Protein 4NMI (pdb70)

B-factor: mean 26.72, std 12.61, range [12.93, 168.54]

Radius of gyration: 18.23 Å; Cα contacts (8 Å, |Δi|>4): 601; chains: 1; bounding box: 47×44×47 Å

InterPro domains:
  IPR008775 Phytanoyl-CoA dioxygenase-like [PF05721] (43-260)
  IPR012774 Ectoine dioxygenase [TIGR02408] (18-295)

GO terms:
  GO:0005506 iron ion binding (F, IDA)
  GO:0042400 ectoine catabolic process (P, IDA)
  GO:0016706 2-oxoglutarate-dependent dioxygenase activity (F, IDA)

Sequence (280 aa):
EDLYPSRQNNQPKILKRKDPVIYTDRSKDNQAPITKEQLDSYEKNGFLQIKNFFSEDEVIDMQKAIFELQDSIKDVASDKVIREPESNDIRSIFHVHQDDNYFQDVANDKRILDIVRHLLGSDVYVHQSRINYKPGFKGKEFDWHSDFETWHVEDGMPRMRAISVSIALSDNYSFNGPLMLIPGSHNYFVSCVGLGVPDEESLRELTRIGGGISVPTGKAGSVTLFESNTMHGSTSNITPYPRNNLFMVYNSVKNRLVEPFSGGEKRPEYIAVREKQPVY

Solvent-accessible surface area: 13917 Å² total; per-residue (Å²): 179,46,35,0,48,9,42,121,83,99,129,53,128,42,32,158,29,120,14,73,18,20,44,24,92,74,96,88,29,128,116,17,72,17,71,119,118,48,0,48,42,1,66,155,33,0,22,12,45,27,117,145,23,18,57,151,89,49,18,94,66,5,55,118,17,2,95,108,23,45,84,89,15,116,137,52,107,40,147,31,11,75,57,17,130,134,54,89,79,10,48,5,0,13,5,2,23,77,67,37,128,76,3,74,99,12,3,82,27,144,94,1,20,39,9,0,94,18,1,3,30,20,90,18,22,20,0,16,0,70,0,17,3,36,61,17,133,80,16,181,99,109,78,52,44,12,17,0,2,32,13,0,5,50,0,0,0,35,108,0,39,0,0,0,0,17,0,15,8,13,56,32,74,83,104,1,3,10,49,40,0,1,16,14,2,0,53,61,0,13,12,6,64,55,1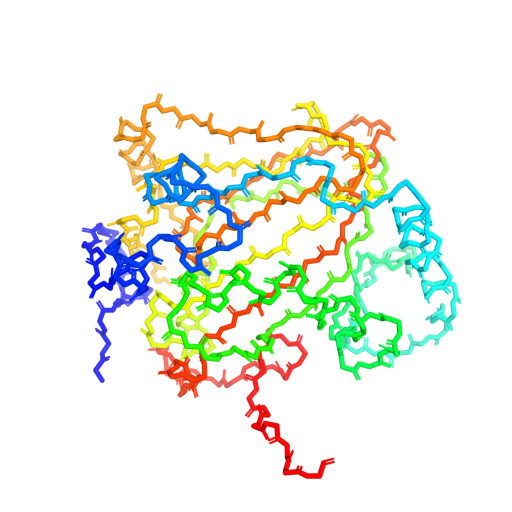58,4,65,9,45,135,136,6,24,181,81,4,41,206,84,26,70,26,74,27,58,15,48,16,155,20,4,8,0,12,2,4,2,1,2,0,5,13,2,14,74,48,4,142,22,86,104,51,28,17,28,0,30,2,0,1,0,0,48,151,6,65,15,77,112,5,47,70,73,37,167,113,74,88,63,69,37,0,8,47,65,108,122,56,168,224

Foldseek 3Di:
DAPFDALPAADKDKDFAPDAQFPADPVVQVQAPDHPVQVVQCRFFQKGKDPPLDPPVVLVVVLVVVVVVQVVCLPDDDPQFDADVPPRRTFKGKDCCPVPPVNVCVVPPP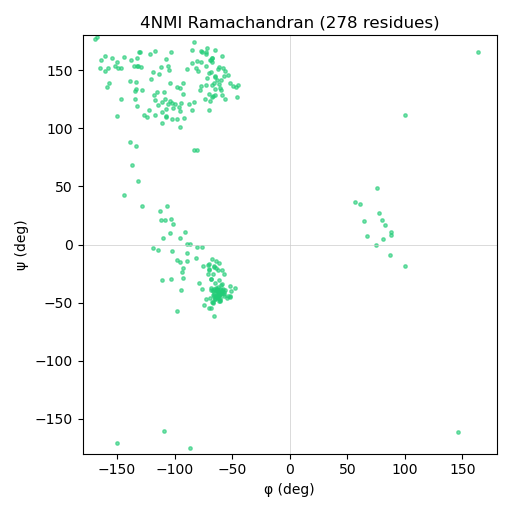SVQRHLCRRLVAHKDWFMKMWGWAFAQGDAWWAKAFQLLCCQQAWAFRHQRKKKKKFWSFFFDPAFWAKKWQTRQLRIRMHCHNPRHHDPVVVVVSNVVSVHMDGDGGGGGMMMMGTRGIIIIIHHGRGRGGTIIMMIMIGHPVGAGDARNNPDHHDDCSNTNNDDDDPD

Organism: Virgibacillus salexigens (NCBI:txid61016)

Structure (mmCIF, N/CA/C/O backbone):
data_4NMI
#
_entry.id   4NMI
#
_cell.length_a   102.897
_cell.length_b   102.897
_cell.length_c   159.660
_cell.angle_alpha   90.00
_cell.angle_beta   90.00
_cell.angle_gamma   120.00
#
_symmetry.space_group_name_H-M   'P 65 2 2'
#
loop_
_entity.id
_entity.type
_entity.pdbx_description
1 polymer EctD
2 water water
#
loop_
_atom_site.group_PDB
_atom_site.id
_atom_site.type_symbol
_atom_site.label_atom_id
_atom_site.label_alt_id
_atom_site.label_comp_id
_atom_site.label_asym_id
_atom_site.label_entity_id
_atom_site.label_seq_id
_atom_site.pdbx_PDB_ins_code
_atom_site.Cartn_x
_atom_site.Cartn_y
_atom_site.Cartn_z
_atom_site.occupancy
_atom_site.B_iso_or_equiv
_atom_site.auth_seq_id
_atom_site.auth_comp_id
_atom_site.auth_asym_id
_atom_site.auth_atom_id
_atom_site.pdbx_PDB_model_num
ATOM 1 N N . GLU A 1 2 ? -15.051 47.407 -10.940 1.00 43.59 2 GLU A N 1
ATOM 2 C CA . GLU A 1 2 ? -15.825 46.098 -10.867 1.00 48.98 2 GLU A CA 1
ATOM 3 C C . GLU A 1 2 ? -16.024 45.637 -9.402 1.00 41.36 2 GLU A C 1
ATOM 4 O O . GLU A 1 2 ? -15.057 45.228 -8.772 1.00 37.98 2 GLU A O 1
ATOM 10 N N . ASP A 1 3 ? -17.266 45.667 -8.918 1.00 34.24 3 ASP A N 1
ATOM 11 C CA . ASP A 1 3 ? -17.584 45.250 -7.519 1.00 29.56 3 ASP A CA 1
ATOM 12 C C . ASP A 1 3 ? -18.018 43.804 -7.506 1.00 29.05 3 ASP A C 1
ATOM 13 O O . ASP A 1 3 ? -19.177 43.498 -7.754 1.00 27.43 3 ASP A O 1
ATOM 18 N N . LEU A 1 4 ? -17.104 42.923 -7.119 1.00 24.80 4 LEU A N 1
ATOM 19 C CA . LEU A 1 4 ? -17.377 41.499 -7.036 1.00 28.63 4 LEU A CA 1
ATOM 20 C C . LEU A 1 4 ? -18.223 41.085 -5.810 1.00 26.01 4 LEU A C 1
ATOM 21 O O . LEU A 1 4 ? -18.750 39.971 -5.776 1.00 24.80 4 LEU A O 1
ATOM 26 N N . TYR A 1 5 ? -18.288 41.951 -4.811 1.00 23.23 5 TYR A N 1
ATOM 27 C CA . TYR A 1 5 ? -18.915 41.647 -3.520 1.00 23.17 5 TYR A CA 1
ATOM 28 C C . TYR A 1 5 ? -19.758 42.817 -3.041 1.00 23.94 5 TYR A C 1
ATOM 29 O O . TYR A 1 5 ? -19.473 43.498 -2.058 1.00 22.54 5 TYR A O 1
ATOM 38 N N . PRO A 1 6 ? -20.859 43.083 -3.739 1.00 25.04 6 PRO A N 1
ATOM 39 C CA . PRO A 1 6 ? -21.693 44.180 -3.377 1.00 25.96 6 PRO A CA 1
ATOM 40 C C . PRO A 1 6 ? -22.397 43.999 -2.041 1.00 23.89 6 PRO A C 1
ATOM 41 O O . PRO A 1 6 ? -22.911 42.912 -1.761 1.00 23.83 6 PRO A O 1
ATOM 45 N N . SER A 1 7 ? -22.438 45.049 -1.241 1.00 22.57 7 SER A N 1
ATOM 46 C CA . SER A 1 7 ? -23.058 45.012 0.070 1.00 25.53 7 SER A CA 1
ATOM 47 C C . SER A 1 7 ? -23.571 46.367 0.461 1.00 25.96 7 SER A C 1
ATOM 48 O O . SER A 1 7 ? -23.068 47.421 0.004 1.00 28.84 7 SER A O 1
ATOM 51 N N . ARG A 1 8 ? -24.585 46.358 1.319 1.00 23.05 8 ARG A N 1
ATOM 52 C CA . ARG A 1 8 ? -25.225 47.586 1.863 1.00 26.01 8 ARG A CA 1
ATOM 53 C C . ARG A 1 8 ? -25.938 48.427 0.744 1.00 30.11 8 ARG A C 1
ATOM 54 O O . ARG A 1 8 ? -26.140 49.626 0.918 1.00 31.49 8 ARG A O 1
ATOM 62 N N . GLN A 1 9 ? -26.242 47.793 -0.374 1.00 33.44 9 GLN A N 1
ATOM 63 C CA . GLN A 1 9 ? -26.881 48.494 -1.526 1.00 37.56 9 GLN A CA 1
ATOM 64 C C . GLN A 1 9 ? -28.375 48.286 -1.523 1.00 39.55 9 GLN A C 1
ATOM 65 O O . GLN A 1 9 ? -29.061 49.006 -2.222 1.00 38.77 9 GLN A O 1
ATOM 71 N N . ASN A 1 10 ? -28.893 47.348 -0.724 1.00 37.59 10 ASN A N 1
ATOM 72 C CA . ASN A 1 10 ? -30.330 47.160 -0.574 1.00 38.57 10 ASN A CA 1
ATOM 73 C C . ASN A 1 10 ? -30.638 46.638 0.795 1.00 42.06 10 ASN A C 1
ATOM 74 O O . ASN A 1 10 ? -29.757 46.607 1.659 1.00 39.93 10 ASN A O 1
ATOM 79 N N . ASN A 1 11 ? -31.897 46.246 1.009 1.00 42.80 11 ASN A N 1
ATOM 80 C CA . ASN A 1 11 ? -32.334 45.693 2.298 1.00 44.84 11 ASN A CA 1
ATOM 81 C C . ASN A 1 11 ? -32.725 44.219 2.234 1.00 39.87 11 ASN A C 1
ATOM 82 O O . ASN A 1 11 ? -33.507 43.730 3.013 1.00 43.29 11 ASN A O 1
ATOM 87 N N . GLN A 1 12 ? -32.108 43.489 1.319 1.00 37.92 12 GLN A N 1
ATOM 88 C CA . GLN A 1 12 ? -32.341 42.092 1.190 1.00 39.86 12 GLN A CA 1
ATOM 89 C C . GLN A 1 12 ? -30.976 41.427 1.318 1.00 34.86 12 GLN A C 1
ATOM 90 O O . GLN A 1 12 ? -30.171 41.563 0.449 1.00 39.26 12 GLN A O 1
ATOM 96 N N . PRO A 1 13 ? -30.716 40.725 2.409 1.00 32.66 13 PRO A N 1
ATOM 97 C CA . PRO A 1 13 ? -29.435 39.970 2.460 1.00 33.19 13 PRO A CA 1
ATOM 98 C C . PRO A 1 13 ? -29.331 38.827 1.525 1.00 33.53 13 PRO A C 1
ATOM 99 O O . PRO A 1 13 ? -30.321 38.168 1.204 1.00 35.59 13 PRO A O 1
ATOM 103 N N . LYS A 1 14 ? -28.131 38.539 1.062 1.00 30.25 14 LYS A N 1
ATOM 104 C CA . LYS A 1 14 ? -27.910 37.404 0.236 1.00 28.14 14 LYS A CA 1
ATOM 105 C C . LYS A 1 14 ? -26.530 36.843 0.521 1.00 28.13 14 LYS A C 1
ATOM 106 O O . LYS A 1 14 ? -25.635 37.595 0.846 1.00 28.65 14 LYS A O 1
ATOM 112 N N . ILE A 1 15 ? -26.373 35.559 0.310 1.00 24.45 15 ILE A N 1
ATOM 113 C CA . ILE A 1 15 ? -25.074 34.874 0.410 1.00 26.36 15 ILE A CA 1
ATOM 114 C C . ILE A 1 15 ? -24.530 34.662 -0.977 1.00 31.32 15 ILE A C 1
ATOM 115 O O . ILE A 1 15 ? -25.190 34.001 -1.824 1.00 28.14 15 ILE A O 1
ATOM 120 N N . LEU A 1 16 ? -23.373 35.277 -1.258 1.00 28.13 16 LEU A N 1
ATOM 121 C CA . LEU A 1 16 ? -22.623 35.108 -2.529 1.00 27.92 16 LEU A CA 1
ATOM 122 C C . LEU A 1 16 ? -21.402 34.221 -2.348 1.00 32.20 16 LEU A C 1
ATOM 123 O O . LEU A 1 16 ? -20.768 34.150 -1.269 1.00 27.76 16 LEU A O 1
ATOM 128 N N . LYS A 1 17 ? -21.024 33.522 -3.388 1.00 30.85 17 LYS A N 1
ATOM 129 C CA . LYS A 1 17 ? -19.918 32.617 -3.255 1.00 35.12 17 LYS A CA 1
ATOM 130 C C . LYS A 1 17 ? -18.598 33.394 -3.335 1.00 27.06 17 LYS A C 1
ATOM 131 O O . LYS A 1 17 ? -18.550 34.479 -3.887 1.00 26.64 17 LYS A O 1
ATOM 137 N N . ARG A 1 18 ? -17.615 32.853 -2.632 1.00 27.16 18 ARG A N 1
ATOM 138 C CA . ARG A 1 18 ? -16.276 33.410 -2.647 1.00 22.81 18 ARG A CA 1
ATOM 139 C C . ARG A 1 18 ? -15.736 33.247 -4.052 1.00 23.80 18 ARG A C 1
ATOM 140 O O . ARG A 1 18 ? -15.844 32.200 -4.656 1.00 24.55 18 ARG A O 1
ATOM 148 N N . LYS A 1 19 ? -15.147 34.299 -4.592 1.00 24.24 19 LYS A N 1
ATOM 149 C CA . LYS A 1 19 ? -14.577 34.256 -5.947 1.00 25.31 19 LYS A CA 1
ATOM 150 C C . LYS A 1 19 ? -13.060 34.349 -5.984 1.00 32.04 19 LYS A C 1
ATOM 151 O O . LYS A 1 19 ? -12.488 34.680 -7.031 1.00 33.48 19 LYS A O 1
ATOM 157 N N . ASP A 1 20 ? -12.405 34.020 -4.868 1.00 24.28 20 ASP A N 1
ATOM 158 C CA . ASP A 1 20 ? -10.954 34.163 -4.705 1.00 22.28 20 ASP A CA 1
ATOM 159 C C . ASP A 1 20 ? -10.420 32.883 -4.129 1.00 20.64 20 ASP A C 1
ATOM 160 O O . ASP A 1 20 ? -11.124 32.220 -3.321 1.00 20.61 20 ASP A O 1
ATOM 165 N N . PRO A 1 21 ? -9.144 32.559 -4.384 1.00 19.70 21 PRO A N 1
ATOM 166 C CA . PRO A 1 21 ? -8.534 31.524 -3.685 1.00 20.13 21 PRO A CA 1
ATOM 167 C C . PRO A 1 21 ? -8.530 31.787 -2.166 1.00 17.23 21 PRO A C 1
ATOM 168 O O . PRO A 1 21 ? -8.733 32.961 -1.722 1.00 17.63 21 PRO A O 1
ATOM 172 N N . VAL A 1 22 ? -8.316 30.712 -1.438 1.00 20.27 22 VAL A N 1
ATOM 173 C CA . VAL A 1 22 ? -8.081 30.740 0.015 1.00 21.34 22 VAL A CA 1
ATOM 174 C C . VAL A 1 22 ? -6.597 30.681 0.300 1.00 20.14 22 VAL A C 1
ATOM 175 O O . VAL A 1 22 ? -6.035 31.555 1.009 1.00 21.39 22 VAL A O 1
ATOM 179 N N . ILE A 1 23 ? -5.929 29.645 -0.195 1.00 21.07 23 ILE A N 1
ATOM 180 C CA . ILE A 1 23 ? -4.500 29.549 -0.138 1.00 20.42 23 ILE A CA 1
ATOM 181 C C . ILE A 1 23 ? -4.018 29.833 -1.565 1.00 25.25 23 ILE A C 1
ATOM 182 O O . ILE A 1 23 ? -4.375 29.104 -2.525 1.00 22.73 23 ILE A O 1
ATOM 187 N N . TYR A 1 24 ? -3.210 30.860 -1.707 1.00 20.94 24 TYR A N 1
ATOM 188 C CA . TYR A 1 24 ? -2.902 31.372 -3.060 1.00 22.96 24 TYR A CA 1
ATOM 189 C C . TYR A 1 24 ? -1.652 30.727 -3.605 1.00 26.17 24 TYR A C 1
ATOM 190 O O . TYR A 1 24 ? -1.442 30.739 -4.830 1.00 29.95 24 TYR A O 1
ATOM 199 N N . THR A 1 25 ? -0.813 30.182 -2.753 1.00 25.38 25 THR A N 1
ATOM 200 C CA . THR A 1 25 ? 0.308 29.332 -3.229 1.00 25.48 25 THR A CA 1
ATOM 201 C C . THR A 1 25 ? -0.196 27.941 -3.589 1.00 29.94 25 THR A C 1
ATOM 202 O O . THR A 1 25 ? -0.942 27.275 -2.830 1.00 26.89 25 THR A O 1
ATOM 206 N N . ASP A 1 26 ? 0.217 27.443 -4.760 1.00 30.99 26 ASP A N 1
ATOM 207 C CA . ASP A 1 26 ? -0.126 26.084 -5.110 1.00 31.05 26 ASP A CA 1
ATOM 208 C C . ASP A 1 26 ? 0.150 25.015 -4.032 1.00 26.93 26 ASP A C 1
ATOM 209 O O . ASP A 1 26 ? 1.208 25.022 -3.370 1.00 27.94 26 ASP A O 1
ATOM 214 N N . ARG A 1 27 ? -0.807 24.104 -3.834 1.00 32.13 27 ARG A N 1
ATOM 215 C CA . ARG A 1 27 ? -0.638 23.050 -2.846 1.00 31.82 27 ARG A CA 1
ATOM 216 C C . ARG A 1 27 ? 0.522 22.092 -3.198 1.00 34.36 27 ARG A C 1
ATOM 217 O O . ARG A 1 27 ? 1.131 21.407 -2.307 1.00 32.80 27 ARG A O 1
ATOM 225 N N . SER A 1 28 ? 0.906 22.091 -4.467 1.00 34.15 28 SER A N 1
ATOM 226 C CA . SER A 1 28 ? 2.110 21.330 -4.862 1.00 37.55 28 SER A CA 1
ATOM 227 C C . SER A 1 28 ? 3.350 21.891 -4.209 1.00 38.48 28 SER A C 1
ATOM 228 O O . SER A 1 28 ? 4.395 21.256 -4.170 1.00 35.29 28 SER A O 1
ATOM 231 N N . LYS A 1 29 ? 3.243 23.100 -3.650 1.00 34.34 29 LYS A N 1
ATOM 232 C CA . LYS A 1 29 ? 4.386 23.773 -3.018 1.00 36.15 29 LYS A CA 1
ATOM 233 C C . LYS A 1 29 ? 4.298 23.830 -1.509 1.00 34.35 29 LYS A C 1
ATOM 234 O O . LYS A 1 29 ? 5.012 24.604 -0.904 1.00 31.69 29 LYS A O 1
ATOM 240 N N . ASP A 1 30 ? 3.504 22.947 -0.906 1.00 34.62 30 ASP A N 1
ATOM 241 C CA . ASP A 1 30 ? 3.420 22.839 0.550 1.00 31.71 30 ASP A CA 1
ATOM 242 C C . ASP A 1 30 ? 4.767 22.702 1.211 1.00 36.50 30 ASP A C 1
ATOM 243 O O . ASP A 1 30 ? 4.983 23.243 2.294 1.00 34.89 30 ASP A O 1
ATOM 248 N N . ASN A 1 31 ? 5.709 21.988 0.567 1.00 36.04 31 ASN A N 1
ATOM 249 C CA . ASN A 1 31 ? 7.075 21.868 1.101 1.00 37.10 31 ASN A CA 1
ATOM 250 C C . ASN A 1 31 ? 7.817 23.204 1.342 1.00 33.46 31 ASN A C 1
ATOM 251 O O . ASN A 1 31 ? 8.763 23.242 2.103 1.00 41.20 31 ASN A O 1
ATOM 256 N N . GLN A 1 32 ? 7.465 24.261 0.636 1.00 33.57 32 GLN A N 1
ATOM 257 C CA . GLN A 1 32 ? 8.076 25.574 0.847 1.00 34.88 32 GLN A CA 1
ATOM 258 C C . GLN A 1 32 ? 7.472 26.357 2.021 1.00 33.69 32 GLN A C 1
ATOM 259 O O . GLN A 1 32 ? 8.022 27.387 2.403 1.00 30.88 32 GLN A O 1
ATOM 265 N N . ALA A 1 33 ? 6.339 25.909 2.562 1.00 31.83 33 ALA A N 1
ATOM 266 C CA . ALA A 1 33 ? 5.647 26.652 3.650 1.00 28.45 33 ALA A CA 1
ATOM 267 C C . ALA A 1 33 ? 6.357 26.443 4.972 1.00 28.13 33 ALA A C 1
ATOM 268 O O . ALA A 1 33 ? 6.974 25.427 5.164 1.00 26.75 33 ALA A O 1
ATOM 270 N N . PRO A 1 34 ? 6.184 27.356 5.947 1.00 26.31 34 PRO A N 1
ATOM 271 C CA . PRO A 1 34 ? 6.775 27.160 7.258 1.00 25.35 34 PRO A CA 1
ATOM 272 C C . PRO A 1 34 ? 5.863 26.392 8.211 1.00 26.32 34 PRO A C 1
ATOM 273 O O . PRO A 1 34 ? 6.229 26.195 9.356 1.00 26.69 34 PRO A O 1
ATOM 277 N N . ILE A 1 35 ? 4.690 25.995 7.740 1.00 26.20 35 ILE A N 1
ATOM 278 C CA . ILE A 1 35 ? 3.735 25.242 8.499 1.00 25.08 35 ILE A CA 1
ATOM 279 C C . ILE A 1 35 ? 3.480 23.945 7.741 1.00 26.27 35 ILE A C 1
ATOM 280 O O . ILE A 1 35 ? 3.764 23.853 6.529 1.00 24.62 35 ILE A O 1
ATOM 285 N N . THR A 1 36 ? 2.885 22.982 8.438 1.00 25.20 36 THR A N 1
ATOM 286 C CA . THR A 1 36 ? 2.631 21.648 7.889 1.00 26.03 36 THR A CA 1
ATOM 287 C C . THR A 1 36 ? 1.483 21.555 6.947 1.00 28.36 36 THR A C 1
ATOM 288 O O . THR A 1 36 ? 0.635 22.441 6.855 1.00 24.33 36 THR A O 1
ATOM 292 N N . LYS A 1 37 ? 1.416 20.432 6.224 1.00 27.81 37 LYS A N 1
ATOM 293 C CA . LYS A 1 37 ? 0.308 20.172 5.343 1.00 27.60 37 LYS A CA 1
ATOM 294 C C . LYS A 1 37 ? -1.023 20.185 6.112 1.00 23.39 37 LYS A C 1
ATOM 295 O O . LYS A 1 37 ? -2.029 20.681 5.604 1.00 25.43 37 LYS A O 1
ATOM 301 N N . GLU A 1 38 ? -0.978 19.657 7.319 1.00 26.13 38 GLU A N 1
ATOM 302 C CA . GLU A 1 38 ? -2.135 19.555 8.226 1.00 27.72 38 GLU A CA 1
ATOM 303 C C . GLU A 1 38 ? -2.598 20.949 8.681 1.00 23.47 38 GLU A C 1
ATOM 304 O O . GLU A 1 38 ? -3.770 21.222 8.677 1.00 24.35 38 GLU A O 1
ATOM 310 N N . GLN A 1 39 ? -1.638 21.791 9.023 1.00 21.46 39 GLN A N 1
ATOM 311 C CA . GLN A 1 39 ? -1.950 23.203 9.365 1.00 23.52 39 GLN A CA 1
ATOM 312 C C . GLN A 1 39 ? -2.516 23.923 8.160 1.00 22.56 39 GLN A C 1
ATOM 313 O O . GLN A 1 39 ? -3.526 24.665 8.268 1.00 19.08 39 GLN A O 1
ATOM 319 N N . LEU A 1 40 ? -1.909 23.731 6.985 1.00 21.75 40 LEU A N 1
ATOM 320 C CA . LEU A 1 40 ? -2.423 24.355 5.750 1.00 20.78 40 LEU A CA 1
ATOM 321 C C . LEU A 1 40 ? -3.837 23.904 5.443 1.00 22.10 40 LEU A C 1
ATOM 322 O O . LEU A 1 40 ? -4.762 24.688 5.106 1.00 19.66 40 LEU A O 1
ATOM 327 N N . ASP A 1 41 ? -4.050 22.603 5.508 1.00 23.77 41 ASP A N 1
ATOM 328 C CA . ASP A 1 41 ? -5.405 22.067 5.291 1.00 22.38 41 ASP A CA 1
ATOM 329 C C . ASP A 1 41 ? -6.451 22.611 6.270 1.00 19.64 41 ASP A C 1
ATOM 330 O O . ASP A 1 41 ? -7.596 22.870 5.857 1.00 21.86 41 ASP A O 1
ATOM 335 N N . SER A 1 42 ? -6.059 22.744 7.525 1.00 21.85 42 SER A N 1
ATOM 336 C CA . SER A 1 42 ? -6.979 23.217 8.622 1.00 20.79 42 SER A CA 1
ATOM 337 C C . SER A 1 42 ? -7.337 24.688 8.304 1.00 18.73 42 SER A C 1
ATOM 338 O O . SER A 1 42 ? -8.507 25.099 8.390 1.00 19.53 42 SER A O 1
ATOM 341 N N . TYR A 1 43 ? -6.365 25.489 7.885 1.00 21.44 43 TYR A N 1
ATOM 342 C CA . TYR A 1 43 ? -6.646 26.931 7.495 1.00 19.37 43 TYR A CA 1
ATOM 343 C C . TYR A 1 43 ? -7.573 26.988 6.327 1.00 19.83 43 TYR A C 1
ATOM 344 O O . TYR A 1 43 ? -8.524 27.726 6.268 1.00 18.59 43 TYR A O 1
ATOM 353 N N . GLU A 1 44 ? -7.279 26.153 5.305 1.00 19.56 44 GLU A N 1
ATOM 354 C CA . GLU A 1 44 ? -8.090 26.167 4.101 1.00 21.82 44 GLU A CA 1
ATOM 355 C C . GLU A 1 44 ? -9.525 25.802 4.393 1.00 20.47 44 GLU A C 1
ATOM 356 O O . GLU A 1 44 ? -10.488 26.432 3.884 1.00 20.84 44 GLU A O 1
ATOM 362 N N . LYS A 1 45 ? -9.678 24.808 5.220 1.00 20.82 45 LYS A N 1
ATOM 363 C CA . LYS A 1 45 ? -11.028 24.340 5.561 1.00 22.92 45 LYS A CA 1
ATOM 364 C C . LYS A 1 45 ? -11.834 25.274 6.486 1.00 21.25 45 LYS A C 1
ATOM 365 O O . LYS A 1 45 ? -12.965 25.585 6.218 1.00 20.87 45 LYS A O 1
ATOM 371 N N . ASN A 1 46 ? -11.189 25.723 7.556 1.00 21.22 46 ASN A N 1
ATOM 372 C CA . ASN A 1 46 ? -11.858 26.458 8.650 1.00 19.15 46 ASN A CA 1
ATOM 373 C C . ASN A 1 46 ? -11.809 27.964 8.500 1.00 15.93 46 ASN A C 1
ATOM 374 O O . ASN A 1 46 ? -12.711 28.619 9.021 1.00 17.19 46 ASN A O 1
ATOM 379 N N . GLY A 1 47 ? -10.819 28.493 7.745 1.00 16.13 47 GLY A N 1
ATOM 380 C CA . GLY A 1 47 ? -10.727 29.935 7.564 1.00 15.02 47 GLY A CA 1
ATOM 381 C C . GLY A 1 47 ? -9.916 30.609 8.650 1.00 14.93 47 GLY A C 1
ATOM 382 O O . GLY A 1 47 ? -9.945 31.863 8.773 1.00 16.36 47 GLY A O 1
ATOM 383 N N . PHE A 1 48 ? -9.261 29.811 9.504 1.00 15.59 48 PHE A N 1
ATOM 384 C CA . PHE A 1 48 ? -8.433 30.324 10.604 1.00 14.33 48 PHE A CA 1
ATOM 385 C C . PHE A 1 48 ? -7.503 29.224 11.014 1.00 17.06 48 PHE A C 1
ATOM 386 O O . PHE A 1 48 ? -7.740 28.040 10.688 1.00 16.76 48 PHE A O 1
ATOM 394 N N . LEU A 1 49 ? -6.446 29.602 11.733 1.00 15.43 49 LEU A N 1
ATOM 395 C CA . LEU A 1 49 ? -5.448 28.696 12.255 1.00 16.55 49 LEU A CA 1
ATOM 396 C C . LEU A 1 49 ? -4.959 29.262 13.580 1.00 17.32 49 LEU A C 1
ATOM 397 O O . LEU A 1 49 ? -4.514 30.418 13.638 1.00 16.06 49 LEU A O 1
ATOM 402 N N . GLN A 1 50 ? -5.025 28.459 14.631 1.00 15.26 50 GLN A N 1
ATOM 403 C CA . GLN A 1 50 ? -4.399 28.759 15.919 1.00 16.74 50 GLN A CA 1
ATOM 404 C C . GLN A 1 50 ? -3.049 28.111 16.009 1.00 17.91 50 GLN A C 1
ATOM 405 O O . GLN A 1 50 ? -2.921 26.876 15.743 1.00 19.47 50 GLN A O 1
ATOM 411 N N . ILE A 1 51 ? -2.071 28.857 16.470 1.00 16.41 51 ILE A N 1
ATOM 412 C CA . ILE A 1 51 ? -0.745 28.315 16.733 1.00 19.21 51 ILE A CA 1
ATOM 413 C C . ILE A 1 51 ? -0.346 28.643 18.148 1.00 20.71 51 ILE A C 1
ATOM 414 O O . ILE A 1 51 ? -0.108 29.802 18.509 1.00 17.15 51 ILE A O 1
ATOM 419 N N . LYS A 1 52 ? -0.270 27.606 18.985 1.00 21.13 52 LYS A N 1
ATOM 420 C CA . LYS A 1 52 ? 0.241 27.774 20.363 1.00 25.82 52 LYS A CA 1
ATOM 421 C C . LYS A 1 52 ? 1.781 27.684 20.368 1.00 23.64 52 LYS A C 1
ATOM 422 O O . LYS A 1 52 ? 2.389 27.133 19.471 1.00 27.23 52 LYS A O 1
ATOM 428 N N . ASN A 1 53 ? 2.424 28.256 21.358 1.00 30.69 53 ASN A N 1
ATOM 429 C CA . ASN A 1 53 ? 3.892 28.251 21.422 1.00 33.20 53 ASN A CA 1
ATOM 430 C C . ASN A 1 53 ? 4.545 28.852 20.181 1.00 28.91 53 ASN A C 1
ATOM 431 O O . ASN A 1 53 ? 5.579 28.386 19.694 1.00 32.70 53 ASN A O 1
ATOM 436 N N . PHE A 1 54 ? 3.917 29.868 19.666 1.00 25.11 54 PHE A N 1
ATOM 437 C CA . PHE A 1 54 ? 4.453 30.598 18.548 1.00 22.92 54 PHE A CA 1
ATOM 438 C C . PHE A 1 54 ? 5.700 31.380 18.978 1.00 21.20 54 PHE A C 1
ATOM 439 O O . PHE A 1 54 ? 6.678 31.440 18.245 1.00 22.23 54 PHE A O 1
ATOM 447 N N . PHE A 1 55 ? 5.613 32.064 20.109 1.00 23.51 55 PHE A N 1
ATOM 448 C CA . PHE A 1 55 ? 6.699 32.900 20.661 1.00 22.51 55 PHE A CA 1
ATOM 449 C C . PHE A 1 55 ? 7.336 32.179 21.877 1.00 25.35 55 PHE A C 1
ATOM 450 O O . PHE A 1 55 ? 6.635 31.447 22.534 1.00 27.76 55 PHE A O 1
ATOM 458 N N . SER A 1 56 ? 8.598 32.446 22.175 1.00 26.40 56 SER A N 1
ATOM 459 C CA . SER A 1 56 ? 9.227 31.862 23.398 1.00 26.12 56 SER A CA 1
ATOM 460 C C . SER A 1 56 ? 8.694 32.654 24.627 1.00 28.38 56 SER A C 1
ATOM 461 O O . SER A 1 56 ? 8.045 33.730 24.478 1.00 21.90 56 SER A O 1
ATOM 464 N N . GLU A 1 57 ? 8.906 32.098 25.831 1.00 22.71 57 GLU A N 1
ATOM 465 C CA . GLU A 1 57 ? 8.302 32.666 27.035 1.00 24.13 57 GLU A CA 1
ATOM 466 C C . GLU A 1 57 ? 8.816 34.047 27.298 1.00 19.10 57 GLU A C 1
ATOM 467 O O . GLU A 1 57 ? 8.090 34.901 27.794 1.00 16.90 57 GLU A O 1
ATOM 473 N N . ASP A 1 58 ? 10.087 34.260 27.039 1.00 18.07 58 ASP A N 1
ATOM 474 C CA . ASP A 1 58 ? 10.663 35.619 27.207 1.00 19.73 58 ASP A CA 1
ATOM 475 C C . ASP A 1 58 ? 10.011 36.626 26.255 1.00 18.47 58 ASP A C 1
ATOM 476 O O . ASP A 1 58 ? 9.812 37.800 26.636 1.00 18.19 58 ASP A O 1
ATOM 481 N N . GLU A 1 59 ? 9.736 36.194 25.034 1.00 19.50 59 GLU A N 1
ATOM 482 C CA . GLU A 1 59 ? 9.128 37.086 24.017 1.00 19.01 59 GLU A CA 1
ATOM 483 C C . GLU A 1 59 ? 7.704 37.470 24.430 1.00 18.11 59 GLU A C 1
ATOM 484 O O . GLU A 1 59 ? 7.288 38.627 24.268 1.00 17.30 59 GLU A O 1
ATOM 490 N N . VAL A 1 60 ? 6.980 36.537 24.984 1.00 16.90 60 VAL A N 1
ATOM 491 C CA . VAL A 1 60 ? 5.652 36.819 25.533 1.00 16.04 60 VAL A CA 1
ATOM 492 C C . VAL A 1 60 ? 5.664 37.849 26.658 1.00 16.79 60 VAL A C 1
ATOM 493 O O . VAL A 1 60 ? 4.933 38.892 26.630 1.00 14.06 60 VAL A O 1
ATOM 497 N N . ILE A 1 61 ? 6.550 37.672 27.628 1.00 15.07 61 ILE A N 1
ATOM 498 C CA . ILE A 1 61 ? 6.656 38.564 28.746 1.00 15.36 61 ILE A CA 1
ATOM 499 C C . ILE A 1 61 ? 7.094 39.969 28.222 1.00 16.17 61 ILE A C 1
ATOM 500 O O . ILE A 1 61 ? 6.582 40.989 28.675 1.00 16.93 61 ILE A O 1
ATOM 505 N N . ASP A 1 62 ? 7.989 39.984 27.266 1.00 17.05 62 ASP A N 1
ATOM 506 C CA . ASP A 1 62 ? 8.507 41.249 26.702 1.00 18.70 62 ASP A CA 1
ATOM 507 C C . ASP A 1 62 ? 7.384 42.018 26.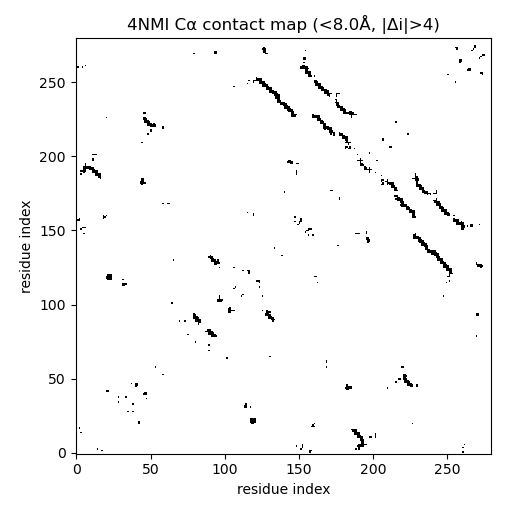038 1.00 17.59 62 ASP A C 1
ATOM 508 O O . ASP A 1 62 ? 7.272 43.256 26.216 1.00 17.98 62 ASP A O 1
ATOM 513 N N . MET A 1 63 ? 6.558 41.331 25.291 1.00 14.95 63 MET A N 1
ATOM 514 C CA . MET A 1 63 ? 5.407 41.981 24.606 1.00 16.24 63 MET A CA 1
ATOM 515 C C . MET A 1 63 ? 4.379 42.494 25.565 1.00 16.95 63 MET A C 1
ATOM 516 O O . MET A 1 63 ? 3.802 43.561 25.378 1.00 14.75 63 MET A O 1
ATOM 521 N N . GLN A 1 64 ? 4.102 41.720 26.624 1.00 15.71 64 GLN A N 1
ATOM 522 C CA . GLN A 1 64 ? 3.177 42.192 27.644 1.00 16.01 64 GLN A CA 1
ATOM 523 C C . GLN A 1 64 ? 3.685 43.420 28.353 1.00 17.42 64 GLN A C 1
ATOM 524 O O . GLN A 1 64 ? 2.969 44.426 28.560 1.00 16.02 64 GLN A O 1
ATOM 530 N N . LYS A 1 65 ? 4.968 43.407 28.729 1.00 15.19 65 LYS A N 1
ATOM 531 C CA . LYS A 1 65 ? 5.535 44.622 29.311 1.00 18.63 65 LYS A CA 1
ATOM 532 C C . LYS A 1 65 ? 5.462 45.802 28.328 1.00 17.47 65 LYS A C 1
ATOM 533 O O . LYS A 1 65 ? 5.148 46.929 28.766 1.00 17.89 65 LYS A O 1
ATOM 539 N N . ALA A 1 66 ? 5.778 45.531 27.078 1.00 17.32 66 ALA A N 1
ATOM 540 C CA . ALA A 1 66 ? 5.823 46.614 26.070 1.00 18.13 66 ALA A CA 1
ATOM 541 C C . ALA A 1 66 ? 4.460 47.281 25.904 1.00 16.18 66 ALA A C 1
ATOM 542 O O . ALA A 1 66 ? 4.371 48.527 25.806 1.00 13.86 66 ALA A O 1
ATOM 544 N N . ILE A 1 67 ? 3.358 46.523 25.866 1.00 14.88 67 ILE A N 1
ATOM 545 C CA . ILE A 1 67 ? 2.070 47.249 25.742 1.00 15.74 67 ILE A CA 1
ATOM 546 C C . ILE A 1 67 ? 1.770 48.171 26.867 1.00 15.89 67 ILE A C 1
ATOM 547 O O . ILE A 1 67 ? 1.158 49.252 26.687 1.00 15.26 67 ILE A O 1
ATOM 552 N N . PHE A 1 68 ? 2.094 47.762 28.090 1.00 16.77 68 PHE A N 1
ATOM 553 C CA . PHE A 1 68 ? 1.805 48.626 29.214 1.00 16.69 68 PHE A CA 1
ATOM 554 C C . PHE A 1 68 ? 2.842 49.753 29.354 1.00 15.75 68 PHE A C 1
ATOM 555 O O . PHE A 1 68 ? 2.459 50.827 29.813 1.00 17.17 68 PHE A O 1
ATOM 563 N N . GLU A 1 69 ? 4.097 49.511 29.010 1.00 18.18 69 GLU A N 1
ATOM 564 C CA . GLU A 1 69 ? 5.053 50.648 28.922 1.00 18.54 69 GLU A CA 1
ATOM 565 C C . GLU A 1 69 ? 4.566 51.733 27.923 1.00 16.23 69 GLU A C 1
ATOM 566 O O . GLU A 1 69 ? 4.615 52.924 28.208 1.00 17.44 69 GLU A O 1
ATOM 572 N N . LEU A 1 70 ? 4.078 51.295 26.756 1.00 16.65 70 LEU A N 1
ATOM 573 C CA . LEU A 1 70 ? 3.562 52.269 25.744 1.00 15.79 70 LEU A CA 1
ATOM 574 C C . LEU A 1 70 ? 2.360 52.965 26.291 1.00 17.48 70 LEU A C 1
ATOM 575 O O . LEU A 1 70 ? 2.264 54.193 26.250 1.00 18.54 70 LEU A O 1
ATOM 580 N N . GLN A 1 71 ? 1.407 52.209 26.881 1.00 15.74 71 GLN A N 1
ATOM 581 C CA . GLN A 1 71 ? 0.257 52.836 27.471 1.00 15.24 71 GLN A CA 1
ATOM 582 C C . GLN A 1 71 ? 0.584 53.974 28.478 1.00 18.10 71 GLN A C 1
ATOM 583 O O . GLN A 1 71 ? -0.055 55.069 28.471 1.00 18.08 71 GLN A O 1
ATOM 589 N N . ASP A 1 72 ? 1.547 53.699 29.344 1.00 19.06 72 ASP A N 1
ATOM 590 C CA . ASP A 1 72 ? 2.020 54.688 30.333 1.00 20.18 72 ASP A CA 1
ATOM 591 C C . ASP A 1 72 ? 2.723 55.939 29.664 1.00 21.32 72 ASP A C 1
ATOM 592 O O . ASP A 1 72 ? 2.486 57.105 30.021 1.00 20.66 72 ASP A O 1
ATOM 597 N N . SER A 1 73 ? 3.470 55.657 28.624 1.00 20.60 73 SER A N 1
ATOM 598 C CA . SER A 1 73 ? 4.266 56.665 27.890 1.00 20.66 73 SER A CA 1
ATOM 599 C C . SER A 1 73 ? 3.394 57.623 27.160 1.00 19.69 73 SER A C 1
ATOM 600 O O . SER A 1 73 ? 3.802 58.776 26.919 1.00 20.28 73 SER A O 1
ATOM 603 N N . ILE A 1 74 ? 2.208 57.188 26.735 1.00 17.22 74 ILE A N 1
ATOM 604 C CA . ILE A 1 74 ? 1.292 58.037 26.044 1.00 19.23 74 ILE A CA 1
ATOM 605 C C . ILE A 1 74 ? 0.105 58.546 26.877 1.00 18.06 74 ILE A C 1
ATOM 606 O O . ILE A 1 74 ? -0.884 59.051 26.354 1.00 18.37 74 ILE A O 1
ATOM 611 N N . LYS A 1 75 ? 0.259 58.548 28.181 1.00 20.05 75 LYS A N 1
ATOM 612 C CA . LYS A 1 75 ? -0.875 58.917 29.028 1.00 23.24 75 LYS A CA 1
ATOM 613 C C . LYS A 1 75 ? -1.382 60.307 28.770 1.00 21.63 75 LYS A C 1
ATOM 614 O O . LYS A 1 75 ? -2.577 60.527 28.877 1.00 21.27 75 LYS A O 1
ATOM 620 N N . ASP A 1 76 ? -0.478 61.239 28.437 1.00 21.28 76 ASP A N 1
ATOM 621 C CA . ASP A 1 76 ? -0.878 62.655 28.193 1.00 24.04 76 ASP A CA 1
ATOM 622 C C . ASP A 1 76 ? -1.133 63.024 26.747 1.00 22.52 76 ASP A C 1
ATOM 623 O O . ASP A 1 76 ? -1.479 64.187 26.442 1.00 22.77 76 ASP A O 1
ATOM 628 N N . VAL A 1 77 ? -1.101 62.036 25.840 1.00 20.09 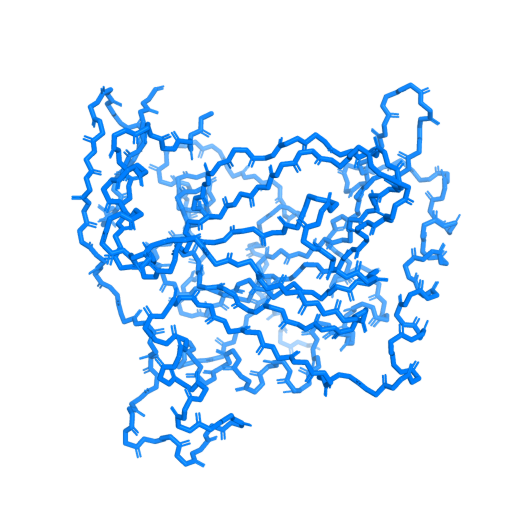77 VAL A N 1
ATOM 629 C CA . VAL A 1 77 ? -1.208 62.298 24.433 1.00 19.59 77 VAL A CA 1
ATOM 630 C C . VAL A 1 77 ? -2.624 62.589 23.955 1.00 22.02 77 VAL A C 1
ATOM 631 O O . VAL A 1 77 ? -3.572 61.870 24.311 1.00 25.01 77 VAL A O 1
ATOM 635 N N . ALA A 1 78 ? -2.745 63.588 23.117 1.00 19.96 78 ALA A N 1
ATOM 636 C CA . ALA A 1 78 ? -3.961 63.868 22.353 1.00 23.77 78 ALA A CA 1
ATOM 637 C C . ALA A 1 78 ? -3.794 63.402 20.908 1.00 23.11 78 ALA A C 1
ATOM 638 O O . ALA A 1 78 ? -3.036 64.010 20.082 1.00 23.24 78 ALA A O 1
ATOM 640 N N . SER A 1 79 ? -4.485 62.307 20.558 1.00 20.63 79 SER A N 1
ATOM 641 C CA . SER A 1 79 ? -4.363 61.734 19.208 1.00 20.05 79 SER A CA 1
ATOM 642 C C . SER A 1 79 ? -5.577 60.919 18.859 1.00 21.86 79 SER A C 1
ATOM 643 O O . SER A 1 79 ? -6.096 60.151 19.696 1.00 20.90 79 SER A O 1
ATOM 646 N N . ASP A 1 80 ? -6.044 61.049 17.621 1.00 20.67 80 ASP A N 1
ATOM 647 C CA . ASP A 1 80 ? -7.182 60.242 17.183 1.00 20.89 80 ASP A CA 1
ATOM 648 C C . ASP A 1 80 ? -6.855 58.738 17.133 1.00 21.39 80 ASP A C 1
ATOM 649 O O . ASP A 1 80 ? -7.766 57.943 17.080 1.00 21.07 80 ASP A O 1
ATOM 654 N N . LYS A 1 81 ? -5.569 58.380 17.106 1.00 18.31 81 LYS A N 1
ATOM 655 C CA 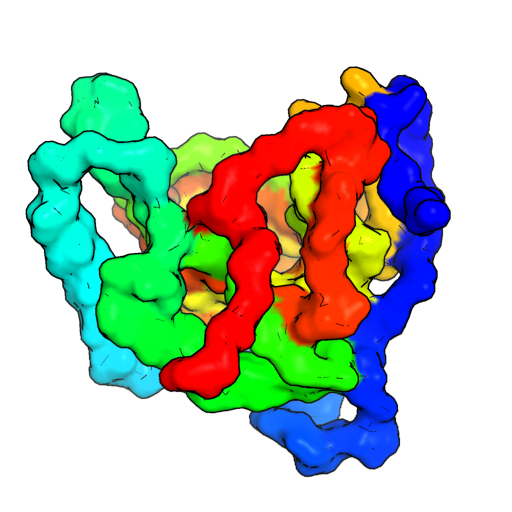. LYS A 1 81 ? -5.112 56.962 17.157 1.00 20.32 81 LYS A CA 1
ATOM 656 C C . LYS A 1 81 ? -5.315 56.304 18.507 1.00 19.44 81 LYS A C 1
ATOM 657 O O . LYS A 1 81 ? -5.187 55.059 18.589 1.00 19.19 81 LYS A O 1
ATOM 663 N N . VAL A 1 82 ? -5.507 57.103 19.540 1.00 18.22 82 VAL A N 1
ATOM 664 C CA . VAL A 1 82 ? -5.542 56.630 20.917 1.00 18.63 82 VAL A CA 1
ATOM 665 C C . VAL A 1 82 ? -6.996 56.692 21.411 1.00 22.69 82 VAL A C 1
ATOM 666 O O . VAL A 1 82 ? -7.553 57.790 21.550 1.00 22.78 82 VAL A O 1
ATOM 670 N N . ILE A 1 83 ? -7.626 55.537 21.595 1.00 19.24 83 ILE A N 1
ATOM 671 C CA . ILE A 1 83 ? -9.027 55.448 21.922 1.00 20.57 83 ILE A CA 1
ATOM 672 C C . ILE A 1 83 ? -9.151 55.352 23.422 1.00 23.03 83 ILE A C 1
ATOM 673 O O . ILE A 1 83 ? -8.590 54.450 24.053 1.00 20.02 83 ILE A O 1
ATOM 678 N N . ARG A 1 84 ? -9.883 56.293 24.022 1.00 21.40 84 ARG A N 1
ATOM 679 C CA . ARG A 1 84 ? -9.997 56.381 25.474 1.00 21.25 84 ARG A CA 1
ATOM 680 C C . ARG A 1 84 ? -11.436 56.204 25.919 1.00 26.60 84 ARG A C 1
ATOM 681 O O . ARG A 1 84 ? -12.349 56.627 25.204 1.00 26.53 84 ARG A O 1
ATOM 689 N N . GLU A 1 85 ? -11.629 55.644 27.093 1.00 29.95 85 GLU A N 1
ATOM 690 C CA . GLU A 1 85 ? -12.974 55.520 27.697 1.00 36.86 85 GLU A CA 1
ATOM 691 C C . GLU A 1 85 ? -13.445 56.929 28.108 1.00 36.72 85 GLU A C 1
ATOM 692 O O . GLU A 1 85 ? -12.725 57.617 28.823 1.00 38.40 85 GLU A O 1
ATOM 698 N N . PRO A 1 86 ? -14.656 57.335 27.711 1.00 43.02 86 PRO A N 1
ATOM 699 C CA . PRO A 1 86 ? -15.113 58.727 27.960 1.00 49.49 86 PRO A CA 1
ATOM 700 C C . PRO A 1 86 ? -15.048 59.164 29.427 1.00 51.98 86 PRO A C 1
ATOM 701 O O . PRO A 1 86 ? -14.549 60.246 29.746 1.00 55.62 86 PRO A O 1
ATOM 705 N N . GLU A 1 87 ? -15.518 58.305 30.312 1.00 53.20 87 GLU A N 1
ATOM 706 C CA . GLU A 1 87 ? -15.588 58.645 31.739 1.00 64.97 87 GLU A CA 1
ATOM 707 C C . GLU A 1 87 ? -14.209 58.726 32.426 1.00 63.98 87 GLU A C 1
ATOM 708 O O . GLU A 1 87 ? -13.879 59.766 32.991 1.00 66.70 87 GLU A O 1
ATOM 714 N N . SER A 1 88 ? -13.390 57.669 32.339 1.00 60.15 88 SER A N 1
ATOM 715 C CA . SER A 1 88 ? -12.071 57.630 33.007 1.00 47.10 88 SER A CA 1
ATOM 716 C C . SER A 1 88 ? -10.888 58.170 32.215 1.00 46.46 88 SER A C 1
ATOM 717 O O . SER A 1 88 ? -9.787 58.355 32.759 1.00 48.78 88 SER A O 1
ATOM 720 N N . ASN A 1 89 ? -11.057 58.354 30.914 1.00 42.46 89 ASN A N 1
ATOM 721 C CA . ASN A 1 89 ? -9.917 58.679 30.064 1.00 41.97 89 ASN A CA 1
ATOM 722 C C . ASN A 1 89 ? -8.878 57.542 29.928 1.00 34.95 89 ASN A C 1
ATOM 723 O O . ASN A 1 89 ? -7.775 57.718 29.385 1.00 32.66 89 ASN A O 1
ATOM 728 N N . ASP A 1 90 ? -9.212 56.384 30.468 1.00 30.25 90 ASP A N 1
ATOM 729 C CA . ASP A 1 90 ? -8.321 55.248 30.338 1.00 29.16 90 ASP A CA 1
ATOM 730 C C . ASP A 1 90 ? -8.184 54.802 28.849 1.00 20.38 90 ASP A C 1
ATOM 731 O O . ASP A 1 90 ? -9.143 54.768 28.070 1.00 23.33 90 ASP A O 1
ATOM 736 N N . ILE A 1 91 ? -6.976 54.367 28.493 1.00 20.81 91 ILE A N 1
ATOM 737 C CA . ILE A 1 91 ? -6.690 54.023 27.101 1.00 17.53 91 ILE A CA 1
ATOM 738 C C . ILE A 1 91 ? -7.163 52.587 26.825 1.00 17.55 91 ILE A C 1
ATOM 739 O O . ILE A 1 91 ? -6.684 51.670 27.517 1.00 19.95 91 ILE A O 1
ATOM 744 N N . ARG A 1 92 ? -8.031 52.426 25.856 1.00 18.43 92 ARG A N 1
ATOM 745 C CA . ARG A 1 92 ? -8.546 51.136 25.447 1.00 19.67 92 ARG A CA 1
ATOM 746 C C . ARG A 1 92 ? -7.966 50.562 24.190 1.00 18.43 92 ARG A C 1
ATOM 747 O O . ARG A 1 92 ? -7.924 49.325 24.008 1.00 17.28 92 ARG A O 1
ATOM 755 N N . SER A 1 93 ? -7.540 51.429 23.267 1.00 17.73 93 SER A N 1
ATOM 756 C CA . SER A 1 93 ? -6.891 50.941 22.070 1.00 16.58 93 SER A CA 1
ATOM 757 C C . SER A 1 93 ? -5.874 51.952 21.559 1.00 16.72 93 SER A C 1
ATOM 758 O O . SER A 1 93 ? -6.056 53.167 21.752 1.00 16.41 93 SER A O 1
ATOM 761 N N . ILE A 1 94 ? -4.871 51.437 20.885 1.00 14.01 94 ILE A N 1
ATOM 762 C CA . ILE A 1 94 ? -3.887 52.315 20.201 1.00 15.80 94 ILE A CA 1
ATOM 763 C C . ILE A 1 94 ? -3.695 51.758 18.760 1.00 17.14 94 ILE A C 1
ATOM 764 O O . ILE A 1 94 ? -3.316 50.603 18.577 1.00 17.17 94 ILE A O 1
ATOM 769 N N . PHE A 1 95 ? -4.013 52.590 17.730 1.00 15.73 95 PHE A N 1
ATOM 770 C CA . PHE A 1 95 ? -3.867 52.203 16.354 1.00 15.71 95 PHE A CA 1
ATOM 771 C C . PHE A 1 95 ? -2.481 52.546 15.841 1.00 16.25 95 PHE A C 1
ATOM 772 O O . PHE A 1 95 ? -1.863 53.502 16.310 1.00 16.71 95 PHE A O 1
ATOM 780 N N . HIS A 1 96 ? -2.006 51.768 14.878 1.00 16.50 96 HIS A N 1
ATOM 781 C CA . HIS A 1 96 ? -0.902 52.138 13.940 1.00 17.27 96 HIS A CA 1
ATOM 782 C C . HIS A 1 96 ? 0.443 52.023 14.600 1.00 19.06 96 HIS A C 1
ATOM 783 O O . HIS A 1 96 ? 1.432 52.688 14.266 1.00 19.53 96 HIS A O 1
ATOM 790 N N . VAL A 1 97 ? 0.537 51.154 15.578 1.00 18.83 97 VAL A N 1
ATOM 791 C CA . VAL A 1 97 ? 1.804 50.926 16.301 1.00 17.63 97 VAL A CA 1
ATOM 792 C C . VAL A 1 97 ? 2.858 50.287 15.406 1.00 16.04 97 VAL A C 1
ATOM 793 O O . VAL A 1 97 ? 4.062 50.428 15.683 1.00 18.91 97 VAL A O 1
ATOM 797 N N . HIS A 1 98 ? 2.452 49.560 14.346 1.00 15.82 98 HIS A N 1
ATOM 798 C CA . HIS A 1 98 ? 3.342 48.844 13.448 1.00 15.44 98 HIS A CA 1
ATOM 799 C C . HIS A 1 98 ? 4.261 49.876 12.749 1.00 21.24 98 HIS A C 1
ATOM 800 O O . HIS A 1 98 ? 5.265 49.501 12.271 1.00 20.77 98 HIS A O 1
ATOM 807 N N . GLN A 1 99 ? 3.829 51.114 12.706 1.00 21.09 99 GLN A N 1
ATOM 808 C CA . GLN A 1 99 ? 4.559 52.177 11.997 1.00 28.06 99 GLN A CA 1
ATOM 809 C C . GLN A 1 99 ? 5.161 53.200 12.915 1.00 27.75 99 GLN A C 1
ATOM 810 O O . GLN A 1 99 ? 6.258 53.701 12.592 1.00 30.13 99 GLN A O 1
ATOM 816 N N . ASP A 1 100 ? 4.506 53.434 14.064 1.00 25.16 100 ASP A N 1
ATOM 817 C CA . ASP A 1 100 ? 4.754 54.573 14.992 1.00 26.37 100 ASP A CA 1
ATOM 818 C C . ASP A 1 100 ? 5.699 54.238 16.159 1.00 27.78 100 ASP A C 1
ATOM 819 O O . ASP A 1 100 ? 6.166 55.164 16.859 1.00 24.05 100 ASP A O 1
ATOM 824 N N . ASP A 1 101 ? 5.939 52.940 16.392 1.00 23.71 101 ASP A N 1
ATOM 825 C CA . ASP A 1 101 ? 6.760 52.518 17.497 1.00 23.97 101 ASP A CA 1
ATOM 826 C C . ASP A 1 101 ? 7.737 51.467 17.075 1.00 23.21 101 ASP A C 1
ATOM 827 O O . ASP A 1 101 ? 7.372 50.526 16.448 1.00 21.44 101 ASP A O 1
ATOM 832 N N . ASN A 1 102 ? 9.041 51.600 17.441 1.00 23.39 102 ASN A N 1
ATOM 833 C CA . ASN A 1 102 ? 10.073 50.704 16.891 1.00 25.66 102 ASN A CA 1
ATOM 834 C C . ASN A 1 102 ? 9.888 49.194 17.282 1.00 19.93 102 ASN A C 1
ATOM 835 O O . ASN A 1 102 ? 10.174 48.257 16.481 1.00 21.26 102 ASN A O 1
ATOM 840 N N . TYR A 1 103 ? 9.470 49.049 18.512 1.00 20.99 103 TYR A N 1
ATOM 841 C CA . TYR A 1 103 ? 9.305 47.673 19.073 1.00 20.39 103 TYR A CA 1
ATOM 842 C C . TYR A 1 103 ? 8.147 46.989 18.287 1.00 15.27 103 TYR A C 1
ATOM 843 O O . TYR A 1 103 ? 8.287 45.849 17.819 1.00 16.79 103 TYR A O 1
ATOM 852 N N . PHE A 1 104 ? 7.053 47.682 18.178 1.00 17.73 104 PHE A N 1
ATOM 853 C CA . PHE A 1 104 ? 5.853 47.090 17.475 1.00 17.07 104 PHE A CA 1
ATOM 854 C C . PHE A 1 104 ? 6.071 46.929 16.020 1.00 18.32 104 PHE A C 1
ATOM 855 O O . PHE A 1 104 ? 5.570 46.007 15.371 1.00 17.90 104 PHE A O 1
ATOM 863 N N . GLN A 1 105 ? 6.920 47.801 15.407 1.00 17.04 105 GLN A N 1
ATOM 864 C CA . GLN A 1 105 ? 7.331 47.558 14.032 1.00 16.92 105 GLN A CA 1
ATOM 865 C C . GLN A 1 105 ? 8.090 46.246 13.846 1.00 16.92 105 GLN A C 1
ATOM 866 O O . GLN A 1 105 ? 7.894 45.487 12.909 1.00 18.68 105 GLN A O 1
ATOM 872 N N . ASP A 1 106 ? 9.020 45.947 14.773 1.00 18.53 106 ASP A N 1
ATOM 873 C CA . ASP A 1 106 ? 9.727 44.693 14.743 1.00 17.66 106 ASP A CA 1
ATOM 874 C C . ASP A 1 106 ? 8.792 43.480 14.926 1.00 16.56 106 ASP A C 1
ATOM 875 O O . ASP A 1 106 ? 8.980 42.489 14.299 1.00 17.59 106 ASP A O 1
ATOM 880 N N . VAL A 1 107 ? 7.791 43.619 15.749 1.00 16.26 107 VAL A N 1
ATOM 881 C CA . VAL A 1 107 ? 6.815 42.522 15.874 1.00 17.10 107 VAL A CA 1
ATOM 882 C C . VAL A 1 107 ? 6.060 42.317 14.578 1.00 15.49 107 VAL A C 1
ATOM 883 O O . VAL A 1 107 ? 5.901 41.192 14.059 1.00 15.89 107 VAL A O 1
ATOM 887 N N . ALA A 1 108 ? 5.602 43.435 14.007 1.00 16.16 108 ALA A N 1
ATOM 888 C CA . ALA A 1 108 ? 4.863 43.355 12.728 1.00 16.76 108 ALA A CA 1
ATOM 889 C C . ALA A 1 108 ? 5.677 42.779 11.589 1.00 20.69 108 ALA A C 1
ATOM 890 O O . ALA A 1 108 ? 5.116 42.101 10.750 1.00 20.19 108 ALA A O 1
ATOM 892 N N . ASN A 1 109 ? 6.999 42.990 11.598 1.00 18.46 109 ASN A N 1
ATOM 893 C CA . ASN A 1 109 ? 7.934 42.379 10.647 1.00 20.68 109 ASN A CA 1
ATOM 894 C C . ASN A 1 109 ? 8.547 41.088 11.035 1.00 20.73 109 ASN A C 1
ATOM 895 O O . ASN A 1 109 ? 9.534 40.601 10.412 1.00 21.84 109 ASN A O 1
ATOM 900 N N . ASP A 1 110 ? 8.048 40.484 12.096 1.00 20.41 110 ASP A N 1
ATOM 901 C CA . ASP A 1 110 ? 8.605 39.215 12.509 1.00 19.15 110 ASP A CA 1
ATOM 902 C C . ASP A 1 110 ? 8.567 38.170 11.397 1.00 20.22 110 ASP A C 1
ATOM 903 O O . ASP A 1 110 ? 7.504 37.845 10.833 1.00 17.56 110 ASP A O 1
ATOM 908 N N . LYS A 1 111 ? 9.732 37.597 11.081 1.00 19.97 111 LYS A N 1
ATOM 909 C CA . LYS A 1 111 ? 9.792 36.628 9.980 1.00 21.25 111 LYS A CA 1
ATOM 910 C C . LYS A 1 111 ? 8.891 35.409 10.144 1.00 18.48 111 LYS A C 1
ATOM 911 O O . LYS A 1 111 ? 8.419 34.884 9.155 1.00 20.67 111 LYS A O 1
ATOM 917 N N . ARG A 1 112 ? 8.688 34.938 11.364 1.00 17.20 112 ARG A N 1
ATOM 918 C CA . ARG A 1 112 ? 7.795 33.832 11.616 1.00 15.95 112 ARG A CA 1
ATOM 919 C C . ARG A 1 112 ? 6.360 34.172 11.134 1.00 16.14 112 ARG A C 1
ATOM 920 O O . ARG A 1 112 ? 5.664 33.294 10.557 1.00 17.37 112 ARG A O 1
ATOM 928 N N . ILE A 1 113 ? 5.937 35.392 11.331 1.00 17.16 113 ILE A N 1
ATOM 929 C CA . ILE A 1 113 ? 4.593 35.826 10.868 1.00 16.48 113 ILE A CA 1
ATOM 930 C C . ILE A 1 113 ? 4.605 36.013 9.345 1.00 17.76 113 ILE A C 1
ATOM 931 O O . ILE A 1 113 ? 3.745 35.499 8.608 1.00 16.91 113 ILE A O 1
ATOM 936 N N . LEU A 1 114 ? 5.568 36.784 8.838 1.00 17.86 114 LEU A N 1
ATOM 937 C CA . LEU A 1 114 ? 5.652 37.041 7.399 1.00 18.88 114 LEU A CA 1
ATOM 938 C C . LEU A 1 114 ? 5.762 35.827 6.548 1.00 17.88 114 LEU A C 1
ATOM 939 O O . LEU A 1 114 ? 5.187 35.789 5.488 1.00 19.30 114 LEU A O 1
ATOM 944 N N . ASP A 1 115 ? 6.559 34.835 6.987 1.00 20.34 115 ASP A N 1
ATOM 945 C CA . ASP A 1 115 ? 6.723 33.630 6.204 1.00 21.22 115 ASP A CA 1
ATOM 946 C C . ASP A 1 115 ? 5.374 32.901 6.005 1.00 22.59 115 ASP A C 1
ATOM 947 O O . ASP A 1 115 ? 5.071 32.416 4.930 1.00 19.74 115 ASP A O 1
ATOM 952 N N . ILE A 1 116 ? 4.521 32.888 7.041 1.00 18.97 116 ILE A N 1
ATOM 953 C CA . ILE A 1 116 ? 3.211 32.294 6.903 1.00 19.45 116 ILE A CA 1
ATOM 954 C C . ILE A 1 116 ? 2.282 33.067 5.984 1.00 17.27 116 ILE A C 1
ATOM 955 O O . ILE A 1 116 ? 1.651 32.495 5.041 1.00 18.54 116 ILE A O 1
ATOM 960 N N . VAL A 1 117 ? 2.104 34.355 6.279 1.00 15.81 117 VAL A N 1
ATOM 961 C CA . VAL A 1 117 ? 1.139 35.182 5.496 1.00 17.21 117 VAL A CA 1
ATOM 962 C C . VAL A 1 117 ? 1.560 35.337 4.054 1.00 18.84 117 VAL A C 1
ATOM 963 O O . VAL A 1 117 ? 0.724 35.292 3.160 1.00 17.05 117 VAL A O 1
ATOM 967 N N . ARG A 1 118 ? 2.870 35.380 3.779 1.00 18.47 118 ARG A N 1
ATOM 968 C CA . ARG A 1 118 ? 3.283 35.421 2.378 1.00 19.79 118 ARG A CA 1
ATOM 969 C C . ARG A 1 118 ? 2.981 34.133 1.680 1.00 19.03 118 ARG A C 1
ATOM 970 O O . ARG A 1 118 ? 2.600 34.154 0.498 1.00 20.84 118 ARG A O 1
ATOM 978 N N . HIS A 1 119 ? 3.167 33.017 2.353 1.00 19.68 119 HIS A N 1
ATOM 979 C CA . HIS A 1 119 ? 2.813 31.708 1.744 1.00 19.05 119 HIS A CA 1
ATOM 980 C C . HIS A 1 119 ? 1.295 31.642 1.428 1.00 20.36 119 HI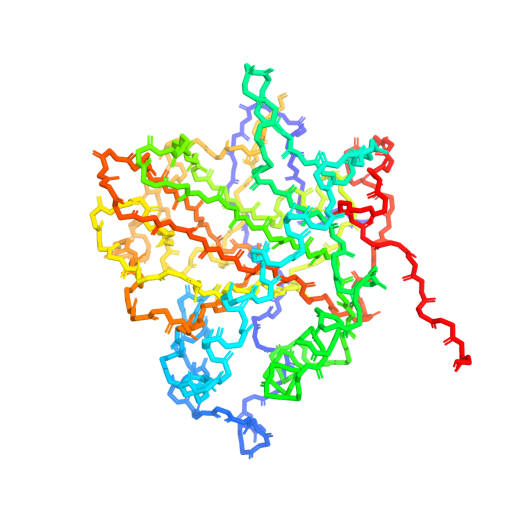S A C 1
ATOM 981 O O . HIS A 1 119 ? 0.823 31.291 0.325 1.00 20.51 119 HIS A O 1
ATOM 988 N N . LEU A 1 120 ? 0.486 32.020 2.420 1.00 20.59 120 LEU A N 1
ATOM 989 C CA . LEU A 1 120 ? -0.952 31.908 2.248 1.00 20.57 120 LEU A CA 1
ATOM 990 C C . LEU A 1 120 ? -1.522 32.870 1.217 1.00 19.15 120 LEU A C 1
ATOM 991 O O . LEU A 1 120 ? -2.447 32.498 0.484 1.00 20.49 120 LEU A O 1
ATOM 996 N N . LEU A 1 121 ? -0.990 34.084 1.148 1.00 18.10 121 LEU A N 1
ATOM 997 C CA . LEU A 1 121 ? -1.446 35.097 0.230 1.00 19.29 121 LEU A CA 1
ATOM 998 C C . LEU A 1 121 ? -0.726 35.062 -1.154 1.00 19.61 121 LEU A C 1
ATOM 999 O O . LEU A 1 121 ? -1.162 35.748 -2.097 1.00 20.34 121 LEU A O 1
ATOM 1004 N N . GLY A 1 122 ? 0.286 34.234 -1.244 1.00 22.12 122 GLY A N 1
ATOM 1005 C CA . GLY A 1 122 ? 1.001 33.974 -2.506 1.00 20.94 122 GLY A CA 1
ATOM 1006 C C . GLY A 1 122 ? 1.642 35.223 -3.079 1.00 23.03 122 GLY A C 1
ATOM 1007 O O . GLY A 1 122 ? 1.701 35.391 -4.320 1.00 22.25 122 GLY A O 1
ATOM 1008 N N . SER A 1 123 ? 2.110 36.100 -2.221 1.00 21.23 123 SER A N 1
ATOM 1009 C CA . SER A 1 123 ? 2.765 37.331 -2.671 1.00 22.78 123 SER A CA 1
ATOM 1010 C C . SER A 1 123 ? 3.429 37.994 -1.497 1.00 24.00 123 SER A C 1
ATOM 1011 O O . SER A 1 123 ? 3.262 37.557 -0.376 1.00 21.23 123 SER A O 1
ATOM 1014 N N . ASP A 1 124 ? 4.123 39.101 -1.750 1.00 21.64 124 ASP A N 1
ATOM 1015 C CA . ASP A 1 124 ? 4.594 39.962 -0.688 1.00 23.32 124 ASP A CA 1
ATOM 1016 C C . ASP A 1 124 ? 3.356 40.633 -0.012 1.00 19.75 124 ASP A C 1
ATOM 1017 O O . ASP A 1 124 ? 2.284 40.666 -0.605 1.00 20.68 124 ASP A O 1
ATOM 1022 N N . VAL A 1 125 ? 3.545 41.126 1.202 1.00 19.22 125 VAL A N 1
ATOM 1023 C CA . VAL A 1 125 ? 2.486 41.746 2.008 1.00 20.22 125 VAL A CA 1
ATOM 1024 C C . VAL A 1 125 ? 2.880 43.065 2.578 1.00 18.48 125 VAL A C 1
ATOM 1025 O O . VAL A 1 125 ? 4.077 43.412 2.577 1.00 16.68 125 VAL A O 1
ATOM 1029 N N . TYR A 1 126 ? 1.910 43.818 3.053 1.00 17.89 126 TYR A N 1
ATOM 1030 C CA . TYR A 1 126 ? 2.131 45.056 3.786 1.00 18.05 126 TYR A CA 1
ATOM 1031 C C . TYR A 1 126 ? 1.058 45.111 4.853 1.00 18.10 126 TYR A C 1
ATOM 1032 O O . TYR A 1 126 ? 0.057 44.367 4.764 1.00 16.54 126 TYR A O 1
ATOM 1041 N N . VAL A 1 127 ? 1.237 45.918 5.881 1.00 15.87 127 VAL A N 1
ATOM 1042 C CA . VAL A 1 127 ? 0.261 45.972 6.985 1.00 16.60 127 VAL A CA 1
ATOM 1043 C C . VAL A 1 127 ? -0.825 46.965 6.680 1.00 17.34 127 VAL A C 1
ATOM 1044 O O . VAL A 1 127 ? -0.551 48.165 6.407 1.00 16.64 127 VAL A O 1
ATOM 1048 N N . HIS A 1 128 ? -2.050 46.462 6.656 1.00 15.93 128 HIS A N 1
ATOM 1049 C CA . HIS A 1 128 ? -3.276 47.263 6.431 1.00 16.34 128 HIS A CA 1
ATOM 1050 C C . HIS A 1 128 ? -3.711 48.078 7.665 1.00 14.71 128 HIS A C 1
ATOM 1051 O O . HIS A 1 128 ? -4.224 49.243 7.579 1.00 16.08 128 HIS A O 1
ATOM 1058 N N . GLN A 1 129 ? -3.560 47.469 8.861 1.00 15.64 129 GLN A N 1
ATOM 1059 C CA . GLN A 1 129 ? -3.911 48.087 10.091 1.00 14.87 129 GLN A CA 1
ATOM 1060 C C . GLN A 1 129 ? -3.175 47.337 11.234 1.00 16.09 129 GLN A C 1
ATOM 1061 O O . GLN A 1 129 ? -2.925 46.171 11.108 1.00 14.79 129 GLN A O 1
ATOM 1067 N N . SER A 1 130 ? -2.854 48.064 12.274 1.00 15.39 130 SER A N 1
ATOM 1068 C CA . SER A 1 130 ? -2.448 47.478 13.561 1.00 16.86 130 SER A CA 1
ATOM 1069 C C . SER A 1 130 ? -3.182 48.103 14.708 1.00 16.12 130 SER A C 1
ATOM 1070 O O . SER A 1 130 ? -3.571 49.277 14.665 1.00 14.96 130 SER A O 1
ATOM 1073 N N . ARG A 1 131 ? -3.344 47.330 15.829 1.00 15.75 131 ARG A N 1
ATOM 1074 C CA . ARG A 1 131 ? -3.949 47.883 16.975 1.00 16.12 131 ARG A CA 1
ATOM 1075 C C . ARG A 1 131 ? -3.596 47.112 18.197 1.00 14.03 131 ARG A C 1
ATOM 1076 O O . ARG A 1 131 ? -3.630 45.862 18.154 1.00 14.21 131 ARG A O 1
ATOM 1084 N N . ILE A 1 132 ? -3.253 47.829 19.270 1.00 15.08 132 ILE A N 1
ATOM 1085 C CA . ILE A 1 132 ? -3.192 47.203 20.624 1.00 15.10 132 ILE A CA 1
ATOM 1086 C C . ILE A 1 132 ? -4.566 47.417 21.291 1.00 16.04 132 ILE A C 1
ATOM 1087 O O . ILE A 1 132 ? -5.072 48.558 21.332 1.00 14.42 132 ILE A O 1
ATOM 1092 N N . ASN A 1 133 ? -5.171 46.344 21.814 1.00 13.76 133 ASN A N 1
ATOM 1093 C CA . ASN A 1 133 ? -6.377 46.466 22.645 1.00 15.50 133 ASN A CA 1
ATOM 1094 C C . ASN A 1 133 ? -6.084 46.144 24.091 1.00 16.35 133 ASN A C 1
ATOM 1095 O O . ASN A 1 133 ? -5.492 45.045 24.402 1.00 15.83 133 ASN A O 1
ATOM 1100 N N . TYR A 1 134 ? -6.534 47.023 24.990 1.00 15.03 134 TYR A N 1
ATOM 1101 C CA . TYR A 1 134 ? -6.462 46.850 26.432 1.00 15.09 134 TYR A CA 1
ATOM 1102 C C . TYR A 1 134 ? -7.886 46.565 26.910 1.00 18.32 134 TYR A C 1
ATOM 1103 O O . TYR A 1 134 ? -8.779 47.424 26.742 1.00 17.75 134 TYR A O 1
ATOM 1112 N N . LYS A 1 135 ? -8.094 45.385 27.467 1.00 18.11 135 LYS A N 1
ATOM 1113 C CA . LYS A 1 135 ? -9.443 44.974 27.840 1.00 20.16 135 LYS A CA 1
ATOM 1114 C C . LYS A 1 135 ? -9.366 44.402 29.275 1.00 18.91 135 LYS A C 1
ATOM 1115 O O . LYS A 1 135 ? -9.221 43.182 29.448 1.00 18.97 135 LYS A O 1
ATOM 1121 N N . PRO A 1 136 ? -9.446 45.285 30.270 1.00 17.72 136 PRO A N 1
ATOM 1122 C CA . PRO A 1 136 ? -9.257 44.812 31.611 1.00 18.79 136 PRO A CA 1
ATOM 1123 C C . PRO A 1 136 ? -10.416 43.829 31.981 1.00 18.58 136 PRO A C 1
ATOM 1124 O O . PRO A 1 136 ? -11.457 43.805 31.308 1.00 17.95 136 PRO A O 1
ATOM 1128 N N . GLY A 1 137 ? -10.226 43.136 33.078 1.00 19.25 137 GLY A N 1
ATOM 1129 C CA . GLY A 1 137 ? -11.351 42.358 33.673 1.00 21.50 137 GLY A CA 1
ATOM 1130 C C . GLY A 1 137 ? -12.638 43.157 33.748 1.00 18.37 137 GLY A C 1
ATOM 1131 O O . GLY A 1 137 ? -12.663 44.399 34.055 1.00 19.47 137 GLY A O 1
ATOM 1132 N N . PHE A 1 138 ? -13.746 42.528 33.369 1.00 19.41 138 PHE A N 1
ATOM 1133 C CA . PHE A 1 138 ? -15.075 43.098 33.423 1.00 18.26 138 PHE A CA 1
ATOM 1134 C C . PHE A 1 138 ? -15.372 44.137 32.341 1.00 21.30 138 PHE A C 1
ATOM 1135 O O . PHE A 1 138 ? -16.466 44.683 32.306 1.00 24.11 138 PHE A O 1
ATOM 1143 N N . LYS A 1 139 ? -14.414 44.438 31.464 1.00 18.97 139 LYS A N 1
ATOM 1144 C CA . LYS A 1 139 ? -14.569 45.456 30.417 1.00 21.66 139 LYS A CA 1
ATOM 1145 C C . LYS A 1 139 ? -14.605 44.879 28.995 1.00 23.59 139 LYS A C 1
ATOM 1146 O O . LYS A 1 139 ? -13.985 43.820 28.732 1.00 22.65 139 LYS A O 1
ATOM 1152 N N . GLY A 1 140 ? -15.282 45.630 28.118 1.00 27.77 140 GLY A N 1
ATOM 1153 C CA . GLY A 1 140 ? -15.362 45.356 26.686 1.00 31.57 140 GLY A CA 1
ATOM 1154 C C . GLY A 1 140 ? -16.693 44.680 26.384 1.00 28.92 140 GLY A C 1
ATOM 1155 O O . GLY A 1 140 ? -16.980 43.573 26.848 1.00 32.93 140 GLY A O 1
ATOM 1156 N N . LYS A 1 141 ? -17.547 45.397 25.680 1.00 34.33 141 LYS A N 1
ATOM 1157 C CA . LYS A 1 141 ? -18.873 44.920 25.368 1.00 34.37 141 LYS A CA 1
ATOM 1158 C C . LYS A 1 141 ? -18.778 43.798 24.298 1.00 28.24 141 LYS A C 1
ATOM 1159 O O . LYS A 1 141 ? -17.747 43.669 23.605 1.00 26.68 141 LYS A O 1
ATOM 1165 N N . GLU A 1 142 ? -19.887 43.106 24.165 1.00 28.92 142 GLU A N 1
ATOM 1166 C CA . GLU A 1 142 ? -20.078 42.133 23.091 1.00 30.08 142 GLU A CA 1
ATOM 1167 C C . GLU A 1 142 ? -19.815 42.778 21.742 1.00 28.76 142 GLU A C 1
ATOM 1168 O O . GLU A 1 142 ? -20.116 43.966 21.532 1.00 25.58 142 GLU A O 1
ATOM 1174 N N . PHE A 1 143 ? -19.267 41.988 20.818 1.00 23.94 143 PHE A N 1
ATOM 1175 C CA . PHE A 1 143 ? -19.064 42.359 19.442 1.00 26.33 143 PHE A CA 1
ATOM 1176 C C . PHE A 1 143 ? -19.901 41.414 18.592 1.00 22.99 143 PHE A C 1
ATOM 1177 O O . PHE A 1 143 ? -19.593 40.254 18.513 1.00 19.16 143 PHE A O 1
ATOM 1185 N N . ASP A 1 144 ? -20.930 41.923 17.967 1.00 21.98 144 ASP A N 1
ATOM 1186 C CA . ASP A 1 144 ? -21.733 41.173 17.050 1.00 24.79 144 ASP A CA 1
ATOM 1187 C C . ASP A 1 144 ? -20.898 40.573 15.905 1.00 20.91 144 ASP A C 1
ATOM 1188 O O . ASP A 1 144 ? -19.845 41.092 15.488 1.00 19.36 144 ASP A O 1
ATOM 1193 N N . TRP A 1 145 ? -21.368 39.443 15.440 1.00 21.51 145 TRP A N 1
ATOM 1194 C CA . TRP A 1 145 ? -20.743 38.739 14.324 1.00 20.59 145 TRP A CA 1
ATOM 1195 C C . TRP A 1 145 ? -20.543 39.656 13.134 1.00 21.82 145 TRP A C 1
ATOM 1196 O O . TRP A 1 145 ? -21.430 40.504 12.772 1.00 20.45 145 TRP A O 1
ATOM 1207 N N . HIS A 1 146 ? -19.360 39.511 12.485 1.00 17.94 146 HIS A N 1
ATOM 1208 C CA . HIS A 1 146 ? -19.066 40.329 11.272 1.00 19.83 146 HIS A CA 1
ATOM 1209 C C . HIS A 1 146 ? -17.903 39.699 10.538 1.00 17.93 146 HIS A C 1
ATOM 1210 O O . HIS A 1 146 ? -17.100 38.954 11.113 1.00 15.08 146 HIS A O 1
ATOM 1217 N N . SER A 1 147 ? -17.828 40.037 9.251 1.00 15.64 147 SER A N 1
ATOM 1218 C CA . SER A 1 147 ? -16.710 39.777 8.372 1.00 15.92 147 SER A CA 1
ATOM 1219 C C . SER A 1 147 ? -15.895 41.070 8.180 1.00 15.65 147 SER A C 1
ATOM 1220 O O . SER A 1 147 ? -16.406 42.146 7.808 1.00 17.22 147 SER A O 1
ATOM 1223 N N . ASP A 1 148 ? -14.617 40.969 8.537 1.00 15.99 148 ASP A N 1
ATOM 1224 C CA . ASP A 1 148 ? -13.769 42.184 8.397 1.00 15.07 148 ASP A CA 1
ATOM 1225 C C . ASP A 1 148 ? -13.800 42.593 6.930 1.00 14.46 148 ASP A C 1
ATOM 1226 O O . ASP A 1 148 ? -13.838 43.783 6.658 1.00 16.45 148 ASP A O 1
ATOM 1231 N N . PHE A 1 149 ? -13.710 41.612 6.039 1.00 15.85 149 PHE A N 1
ATOM 1232 C CA . PHE A 1 149 ? -13.700 41.874 4.610 1.00 16.19 149 PHE A CA 1
ATOM 1233 C C . PHE A 1 149 ? -14.831 42.743 4.140 1.00 17.61 149 PHE A C 1
ATOM 1234 O O . PHE A 1 149 ? -14.639 43.682 3.340 1.00 16.42 149 PHE A O 1
ATOM 1242 N N . GLU A 1 150 ? -16.048 42.451 4.634 1.00 17.43 150 GLU A N 1
ATOM 1243 C CA . GLU A 1 150 ? -17.188 43.236 4.228 1.00 17.61 150 GLU A CA 1
ATOM 1244 C C . GLU A 1 150 ? -16.981 44.734 4.537 1.00 17.04 150 GLU A C 1
ATOM 1245 O O . GLU A 1 150 ? -17.306 45.603 3.684 1.00 19.61 150 GLU A O 1
ATOM 1251 N N . THR A 1 151 ? -16.437 45.063 5.726 1.00 17.50 151 THR A N 1
ATOM 1252 C CA . THR A 1 151 ? -16.051 46.433 6.047 1.00 17.96 151 THR A CA 1
ATOM 1253 C C . THR A 1 151 ? -14.888 46.976 5.219 1.00 17.33 151 THR A C 1
ATOM 1254 O O . THR A 1 151 ? -15.004 48.128 4.685 1.00 17.85 151 THR A O 1
ATOM 1258 N N . TRP A 1 152 ? -13.788 46.210 5.138 1.00 18.22 152 TRP A N 1
ATOM 1259 C CA . TRP A 1 152 ? -12.601 46.626 4.336 1.00 16.40 152 TRP A CA 1
ATOM 1260 C C . TRP A 1 152 ? -13.028 46.962 2.884 1.00 18.83 152 TRP A C 1
ATOM 1261 O O . TRP A 1 152 ? -12.520 47.904 2.301 1.00 18.92 152 TRP A O 1
ATOM 1272 N N . HIS A 1 153 ? -13.867 46.119 2.327 1.00 16.65 153 HIS A N 1
ATOM 1273 C CA . HIS A 1 153 ? -14.385 46.292 0.982 1.00 19.10 153 HIS A CA 1
ATOM 1274 C C . HIS A 1 153 ? -15.262 47.517 0.892 1.00 17.00 153 HIS A C 1
ATOM 1275 O O . HIS A 1 153 ? -14.955 48.424 0.092 1.00 19.17 153 HIS A O 1
ATOM 1282 N N . VAL A 1 154 ? -16.359 47.561 1.642 1.00 18.82 154 VAL A N 1
ATOM 1283 C CA . VAL A 1 154 ? -17.353 48.619 1.508 1.00 20.10 154 VAL A CA 1
ATOM 1284 C C 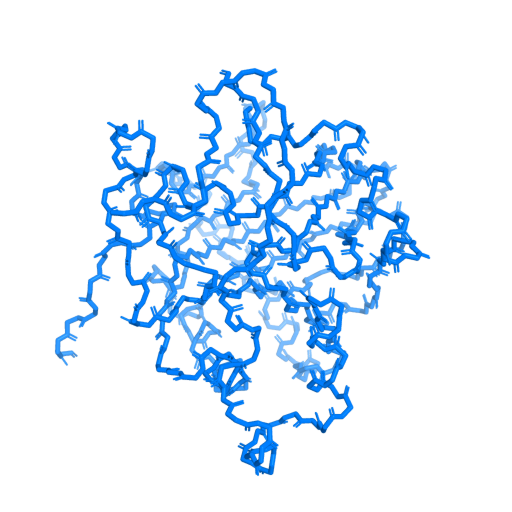. VAL A 1 154 ? -16.797 49.993 1.902 1.00 22.49 154 VAL A C 1
ATOM 1285 O O . VAL A 1 154 ? -16.924 51.005 1.128 1.00 21.91 154 VAL A O 1
ATOM 1289 N N . GLU A 1 155 ? -16.113 50.032 3.061 1.00 21.02 155 GLU A N 1
ATOM 1290 C CA . GLU A 1 155 ? -15.669 51.279 3.620 1.00 19.89 155 GLU A CA 1
ATOM 1291 C C . GLU A 1 155 ? -14.246 51.706 3.239 1.00 20.89 155 GLU A C 1
ATOM 1292 O O . GLU A 1 155 ? -13.933 52.892 3.364 1.00 20.57 155 GLU A O 1
ATOM 1298 N N . ASP A 1 156 ? -13.391 50.742 2.980 1.00 19.23 156 ASP A N 1
ATOM 1299 C CA . ASP A 1 156 ? -11.974 51.028 2.700 1.00 20.01 156 ASP A CA 1
ATOM 1300 C C . ASP A 1 156 ? -11.506 50.705 1.334 1.00 19.44 156 ASP A C 1
ATOM 1301 O O . ASP A 1 156 ? -10.357 50.981 1.011 1.00 19.36 156 ASP A O 1
ATOM 1306 N N . GLY A 1 157 ? -12.329 50.100 0.476 1.00 17.50 157 GLY A N 1
ATOM 1307 C CA . GLY A 1 157 ? -11.882 49.840 -0.904 1.00 18.10 157 GLY A CA 1
ATOM 1308 C C . GLY A 1 157 ? -11.015 48.671 -1.140 1.00 18.05 157 GLY A C 1
ATOM 1309 O O . GLY A 1 157 ? -10.283 48.626 -2.163 1.00 18.40 157 GLY A O 1
ATOM 1310 N N . MET A 1 158 ? -11.019 47.673 -0.229 1.00 17.24 158 MET A N 1
ATOM 1311 C CA . MET A 1 158 ? -10.328 46.451 -0.459 1.00 16.08 158 MET A CA 1
ATOM 1312 C C . MET A 1 158 ? -11.022 45.611 -1.553 1.00 19.05 158 MET A C 1
ATOM 1313 O O . MET A 1 158 ? -12.145 45.177 -1.328 1.00 18.89 158 MET A O 1
ATOM 1318 N N . PRO A 1 159 ? -10.369 45.372 -2.697 1.00 19.39 159 PRO A N 1
ATOM 1319 C CA . PRO A 1 159 ? -11.069 44.657 -3.803 1.00 21.79 159 PRO A CA 1
ATOM 1320 C C . PRO A 1 159 ? -11.413 43.209 -3.584 1.00 20.27 159 PRO A C 1
ATOM 1321 O O . PRO A 1 159 ? -12.571 42.813 -3.835 1.00 20.27 159 PRO A O 1
ATOM 1325 N N . ARG A 1 160 ? -10.469 42.417 -3.140 1.00 17.39 160 ARG A N 1
ATOM 1326 C CA . ARG A 1 160 ? -10.604 41.000 -3.080 1.00 19.06 160 ARG A CA 1
ATOM 1327 C C . ARG A 1 160 ? -10.220 40.426 -1.700 1.00 18.39 160 ARG A C 1
ATOM 1328 O O . ARG A 1 160 ? -9.592 41.102 -0.872 1.00 17.34 160 ARG A O 1
ATOM 1336 N N . MET A 1 161 ? -10.606 39.168 -1.506 1.00 17.79 161 MET A N 1
ATOM 1337 C CA . MET A 1 161 ? -10.388 38.460 -0.210 1.00 17.35 161 MET A CA 1
ATOM 1338 C C . MET A 1 161 ? -8.949 37.920 -0.252 1.00 16.67 161 MET A C 1
ATOM 1339 O O . MET A 1 161 ? -8.640 36.744 -0.509 1.00 17.49 161 MET A O 1
ATOM 1344 N N . ARG A 1 162 ? -8.009 38.846 0.056 1.00 17.55 162 ARG A N 1
ATOM 1345 C CA . ARG A 1 162 ? -6.590 38.486 -0.032 1.00 15.88 162 ARG A CA 1
ATOM 1346 C C . ARG A 1 162 ? -5.823 39.189 1.094 1.00 16.51 162 ARG A C 1
ATOM 1347 O O . ARG A 1 162 ? -4.748 39.727 0.861 1.00 15.49 162 ARG A O 1
ATOM 1355 N N . ALA A 1 163 ? -6.410 39.192 2.280 1.00 16.12 163 ALA A N 1
ATOM 1356 C CA . ALA A 1 163 ? -5.820 39.751 3.533 1.00 14.49 163 ALA A CA 1
ATOM 1357 C C . ALA A 1 163 ? -6.070 38.725 4.659 1.00 16.02 163 ALA A C 1
ATOM 1358 O O . ALA A 1 163 ? -6.916 37.850 4.536 1.00 15.05 163 ALA A O 1
ATOM 1360 N N . ILE A 1 164 ? -5.203 38.743 5.659 1.00 14.45 164 ILE A N 1
ATOM 1361 C CA . ILE A 1 164 ? -5.248 37.853 6.821 1.00 14.65 164 ILE A CA 1
ATOM 1362 C C . ILE A 1 164 ? -5.053 38.702 8.091 1.00 16.11 164 ILE A C 1
ATOM 1363 O O . ILE A 1 164 ? -4.109 39.565 8.193 1.00 14.55 164 ILE A O 1
ATOM 1368 N N . SER A 1 165 ? -5.889 38.481 9.112 1.00 14.92 165 SER A N 1
ATOM 1369 C CA . SER A 1 165 ? -5.748 39.106 10.416 1.00 15.94 165 SER A CA 1
ATOM 1370 C C . SER A 1 165 ? -4.935 38.190 11.336 1.00 15.79 165 SER A C 1
ATOM 1371 O O . SER A 1 165 ? -5.094 36.950 11.312 1.00 16.19 165 SER A O 1
ATOM 1374 N N . VAL A 1 166 ? -4.034 38.783 12.111 1.00 14.88 166 VAL A N 1
ATOM 1375 C CA . VAL A 1 166 ? -3.176 38.069 13.019 1.00 15.26 166 VAL A CA 1
ATOM 1376 C C . VAL A 1 166 ? -3.440 38.668 14.428 1.00 16.24 166 VAL A C 1
ATOM 1377 O O . VAL A 1 166 ? -3.308 39.870 14.644 1.00 17.29 166 VAL A O 1
ATOM 1381 N N . SER A 1 167 ? -3.980 37.820 15.323 1.00 15.54 167 SER A N 1
ATOM 1382 C CA . SER A 1 167 ? -4.284 38.189 16.684 1.00 17.24 167 SER A CA 1
ATOM 1383 C C . SER A 1 167 ? -3.339 37.452 17.659 1.00 15.97 167 SER A C 1
ATOM 1384 O O . SER A 1 167 ? -3.326 36.210 17.742 1.00 16.14 167 SER A O 1
ATOM 1387 N N . ILE A 1 168 ? -2.493 38.239 18.326 1.00 13.23 168 ILE A N 1
ATOM 1388 C CA . ILE A 1 168 ? -1.627 37.765 19.354 1.00 15.16 168 ILE A CA 1
ATOM 1389 C C . ILE A 1 168 ? -2.283 37.985 20.711 1.00 14.03 168 ILE A C 1
ATOM 1390 O O . ILE A 1 168 ? -2.406 39.102 21.159 1.00 13.47 168 ILE A O 1
ATOM 1395 N N . ALA A 1 169 ? -2.595 36.886 21.416 1.00 14.86 169 ALA A N 1
ATOM 1396 C CA . ALA A 1 169 ? -3.190 36.983 22.738 1.00 13.81 169 ALA A CA 1
ATOM 1397 C C . ALA A 1 169 ? -2.094 37.436 23.706 1.00 15.19 169 ALA A C 1
ATOM 1398 O O . ALA A 1 169 ? -1.071 36.774 23.796 1.00 15.51 169 ALA A O 1
ATOM 1400 N N . LEU A 1 170 ? -2.325 38.508 24.440 1.00 14.06 170 LEU A N 1
ATOM 1401 C CA . LEU A 1 170 ? -1.371 39.017 25.425 1.00 14.46 170 LEU A CA 1
ATOM 1402 C C . LEU A 1 170 ? -1.903 38.806 26.845 1.00 15.39 170 LEU A C 1
ATOM 1403 O O . LEU A 1 170 ? -1.248 39.178 27.848 1.00 16.15 170 LEU A O 1
ATOM 1408 N N . SER A 1 171 ? -3.049 38.113 26.922 1.00 15.39 171 SER A N 1
ATOM 1409 C CA . SER A 1 171 ? -3.568 37.627 28.188 1.00 15.76 171 SER A CA 1
ATOM 1410 C C . SER A 1 171 ? -3.963 36.141 27.951 1.00 16.15 171 SER A C 1
ATOM 1411 O O . SER A 1 171 ? -4.185 35.689 26.793 1.00 16.05 171 SER A O 1
ATOM 1414 N N . ASP A 1 172 ? -4.083 35.351 29.032 1.00 15.43 172 ASP A N 1
ATOM 1415 C CA . ASP A 1 172 ? -4.588 33.985 28.847 1.00 16.30 172 ASP A CA 1
ATOM 1416 C C . ASP A 1 172 ? -6.024 34.061 28.259 1.00 15.35 172 ASP A C 1
ATOM 1417 O O . ASP A 1 172 ? -6.847 34.874 28.678 1.00 16.44 172 ASP A O 1
ATOM 1422 N N . ASN A 1 173 ? -6.265 33.173 27.294 1.00 15.35 173 ASN A N 1
ATOM 1423 C CA . ASN A 1 173 ? -7.511 33.224 26.488 1.00 17.57 173 ASN A CA 1
ATOM 1424 C C . ASN A 1 173 ? -8.355 31.995 26.894 1.00 16.71 173 ASN A C 1
ATOM 1425 O O . ASN A 1 173 ? -7.981 30.856 26.613 1.00 18.23 173 ASN A O 1
ATOM 1430 N N . TYR A 1 174 ? -9.386 32.246 27.678 1.00 18.38 174 TYR A N 1
ATOM 1431 C CA . TYR A 1 174 ? -10.287 31.240 28.207 1.00 17.65 174 TYR A CA 1
ATOM 1432 C C . TYR A 1 174 ? -11.606 31.244 27.444 1.00 19.85 174 TYR A C 1
ATOM 1433 O O . TYR A 1 174 ? -11.930 32.153 26.689 1.00 18.55 174 TYR A O 1
ATOM 1442 N N . SER A 1 175 ? -12.356 30.181 27.653 1.00 18.59 175 SER A N 1
ATOM 1443 C CA . SER A 1 175 ? -13.648 30.031 27.008 1.00 22.45 175 SER A CA 1
ATOM 1444 C C . SER A 1 175 ? -14.670 31.014 27.596 1.00 20.46 175 SER A C 1
ATOM 1445 O O . SER A 1 175 ? -15.670 31.426 26.934 1.00 19.82 175 SER A O 1
ATOM 1448 N N . PHE A 1 176 ? -14.475 31.450 28.839 1.00 20.05 176 PHE A N 1
ATOM 1449 C CA . PHE A 1 176 ? -15.494 32.175 29.587 1.00 20.14 176 PHE A CA 1
ATOM 1450 C C . PHE A 1 176 ? -15.374 33.657 29.708 1.00 20.28 176 PHE A C 1
ATOM 1451 O O . PHE A 1 176 ? -16.266 34.291 30.283 1.00 22.52 176 PHE A O 1
ATOM 1459 N N . ASN A 1 177 ? -14.263 34.260 29.208 1.00 18.12 177 ASN A N 1
ATOM 1460 C CA . ASN A 1 177 ? -14.110 35.679 29.336 1.00 17.70 177 ASN A CA 1
ATOM 1461 C C . ASN A 1 177 ? -14.297 36.536 28.040 1.00 19.84 177 ASN A C 1
ATOM 1462 O O . ASN A 1 177 ? -13.620 37.492 27.848 1.00 25.65 177 ASN A O 1
ATOM 1467 N N . GLY A 1 178 ? -15.178 36.108 27.151 1.00 18.54 178 GLY A N 1
ATOM 1468 C CA . GLY A 1 178 ? -15.427 36.799 25.942 1.00 18.19 178 GLY A CA 1
ATOM 1469 C C . GLY A 1 178 ? -14.332 36.612 24.884 1.00 15.83 178 GLY A C 1
ATOM 1470 O O . GLY A 1 178 ? -13.923 37.584 24.246 1.00 19.43 178 GLY A O 1
ATOM 1471 N N . PRO A 1 179 ? -13.915 35.374 24.633 1.00 15.11 179 PRO A N 1
ATOM 1472 C CA . PRO A 1 179 ? -12.893 35.077 23.582 1.00 15.56 179 PRO A CA 1
ATOM 1473 C C . PRO A 1 179 ? -13.442 35.341 22.202 1.00 15.22 179 PRO A C 1
ATOM 1474 O O . PRO A 1 179 ? -14.674 35.315 21.965 1.00 15.14 179 PRO A O 1
ATOM 1478 N N . LEU A 1 180 ? -12.541 35.541 21.258 1.00 15.90 180 LEU A N 1
ATOM 1479 C CA . LEU A 1 180 ? -12.881 35.535 19.844 1.00 14.86 180 LEU A CA 1
ATOM 1480 C C . LEU A 1 180 ? -13.489 34.182 19.464 1.00 14.75 180 LEU A C 1
ATOM 1481 O O . LEU A 1 180 ? -12.897 33.153 19.723 1.00 16.42 180 LEU A O 1
ATOM 1486 N N . MET A 1 181 ? -14.646 34.220 18.812 1.00 14.80 181 MET A N 1
ATOM 1487 C CA . MET A 1 181 ? -15.334 33.026 18.262 1.00 16.15 181 MET A CA 1
ATOM 1488 C C . MET A 1 181 ? -15.485 33.191 16.783 1.00 15.55 181 MET A C 1
ATOM 1489 O O . MET A 1 181 ? -15.629 34.305 16.299 1.00 16.93 181 MET A O 1
ATOM 1494 N N . LEU A 1 182 ? -15.328 32.075 16.070 1.00 15.56 182 LEU A N 1
ATOM 1495 C CA . LEU A 1 182 ? -15.359 32.095 14.626 1.00 15.56 182 LEU A CA 1
ATOM 1496 C C . LEU A 1 182 ? -16.336 31.034 14.117 1.00 16.84 182 LEU A C 1
ATOM 1497 O O . LEU A 1 182 ? -16.442 29.974 14.709 1.00 17.92 182 LEU A O 1
ATOM 1502 N N . ILE A 1 183 ? -16.907 31.250 12.958 1.00 16.70 183 ILE A N 1
ATOM 1503 C CA . ILE A 1 183 ? -17.777 30.205 12.316 1.00 16.70 183 ILE A CA 1
ATOM 1504 C C . ILE A 1 183 ? -16.902 29.484 11.315 1.00 17.05 183 ILE A C 1
ATOM 1505 O O . ILE A 1 183 ? -16.543 30.090 10.274 1.00 16.30 183 ILE A O 1
ATOM 1510 N N . PRO A 1 184 ? -16.499 28.218 11.573 1.00 17.96 184 PRO A N 1
ATOM 1511 C CA . PRO A 1 184 ? -15.583 27.528 10.671 1.00 16.99 184 PRO A CA 1
ATOM 1512 C C . PRO A 1 184 ? -16.156 27.369 9.259 1.00 20.02 184 PRO A C 1
ATOM 1513 O O . PRO A 1 184 ? -17.373 27.140 9.099 1.00 19.04 184 PRO A O 1
ATOM 1517 N N . GLY A 1 185 ? -15.342 27.656 8.233 1.00 16.85 185 GLY A N 1
ATOM 1518 C CA . GLY A 1 185 ? -15.807 27.526 6.850 1.00 18.63 185 GLY A CA 1
ATOM 1519 C C . GLY A 1 185 ? -16.501 28.709 6.266 1.00 16.86 185 GLY A C 1
ATOM 1520 O O . GLY A 1 185 ? -16.777 28.744 5.041 1.00 18.64 185 GLY A O 1
ATOM 1521 N N . SER A 1 186 ? -16.799 29.724 7.109 1.00 16.08 186 SER A N 1
ATOM 1522 C CA . SER A 1 186 ? -17.568 30.859 6.703 1.00 15.47 186 SER A CA 1
ATOM 1523 C C . SER A 1 186 ? -16.840 31.803 5.735 1.00 16.49 186 SER A C 1
ATOM 1524 O O . SER A 1 186 ? -17.478 32.584 5.019 1.00 17.42 186 SER A O 1
ATOM 1527 N N . HIS A 1 187 ? -15.534 31.735 5.711 1.00 17.19 187 HIS A N 1
ATOM 1528 C CA . HIS A 1 187 ? -14.755 32.561 4.737 1.00 16.30 187 HIS A CA 1
ATOM 1529 C C . HIS A 1 187 ? -15.142 32.253 3.243 1.00 17.29 187 HIS A C 1
ATOM 1530 O O . HIS A 1 187 ? -14.877 33.057 2.328 1.00 16.01 187 HIS A O 1
ATOM 1537 N N . ASN A 1 188 ? -15.708 31.060 3.002 1.00 18.44 188 ASN A N 1
ATOM 1538 C CA . ASN A 1 188 ? -16.149 30.658 1.633 1.00 19.70 188 ASN A CA 1
ATOM 1539 C C . ASN A 1 188 ? -17.443 31.318 1.183 1.00 21.65 188 ASN A C 1
ATOM 1540 O O . ASN A 1 188 ? -17.899 31.098 0.026 1.00 22.18 188 ASN A O 1
ATOM 1545 N N . TYR A 1 189 ? -18.050 32.125 2.029 1.00 19.63 189 TYR A N 1
ATOM 1546 C CA . TYR A 1 189 ? -19.373 32.709 1.753 1.00 20.94 189 TYR A CA 1
ATOM 1547 C C . TYR A 1 189 ? -19.380 34.156 2.074 1.00 20.23 189 TYR A C 1
ATOM 1548 O O . TYR A 1 189 ? -19.018 34.556 3.206 1.00 20.26 189 TYR A O 1
ATOM 1557 N N . PHE A 1 190 ? -19.760 35.010 1.118 1.00 18.86 190 PHE A N 1
ATOM 1558 C CA . PHE A 1 190 ? -19.865 36.407 1.359 1.00 17.34 190 PHE A CA 1
ATOM 1559 C C . PHE A 1 190 ? -21.310 36.792 1.690 1.00 20.33 190 PHE A C 1
ATOM 1560 O O . PHE A 1 190 ? -22.203 36.620 0.836 1.00 22.51 190 PHE A O 1
ATOM 1568 N N . VAL A 1 191 ? -21.520 37.309 2.875 1.00 17.71 191 VAL A N 1
ATOM 1569 C CA . VAL A 1 191 ? -22.835 37.775 3.311 1.00 19.12 191 VAL A CA 1
ATOM 1570 C C . VAL A 1 191 ? -23.037 39.239 3.005 1.00 20.96 191 VAL A C 1
ATOM 1571 O O . VAL A 1 191 ? -22.504 40.127 3.710 1.00 19.89 191 VAL A O 1
ATOM 1575 N N . SER A 1 192 ? -23.914 39.558 2.012 1.00 20.56 192 SER A N 1
ATOM 1576 C CA . SER A 1 192 ? -24.235 40.979 1.786 1.00 21.09 192 SER A CA 1
ATOM 1577 C C . SER A 1 192 ? -25.082 41.457 2.880 1.00 23.49 192 SER A C 1
ATOM 1578 O O . SER A 1 192 ? -26.053 40.751 3.273 1.00 26.75 192 SER A O 1
ATOM 1581 N N . CYS A 1 193 ? -24.791 42.658 3.357 1.00 21.60 193 CYS A N 1
ATOM 1582 C CA . CYS A 1 193 ? -25.437 43.193 4.543 1.00 23.58 193 CYS A CA 1
ATOM 1583 C C . CYS A 1 193 ? -26.407 44.290 4.018 1.00 27.93 193 CYS A C 1
ATOM 1584 O O . CYS A 1 193 ? -26.283 44.760 2.851 1.00 25.82 193 CYS A O 1
ATOM 1587 N N . VAL A 1 194 ? -27.390 44.602 4.850 1.00 27.73 194 VAL A N 1
ATOM 1588 C CA . VAL A 1 194 ? -28.409 45.602 4.515 1.00 30.94 194 VAL A CA 1
ATOM 1589 C C . VAL A 1 194 ? -27.905 47.031 4.552 1.00 35.43 194 VAL A C 1
ATOM 1590 O O . VAL A 1 194 ? -26.978 47.374 5.281 1.00 30.53 194 VAL A O 1
ATOM 1594 N N . GLY A 1 195 ? -28.573 47.864 3.753 1.00 35.92 195 GLY A N 1
ATOM 1595 C CA . GLY A 1 195 ? -28.315 49.287 3.686 1.00 38.86 195 GLY A CA 1
ATOM 1596 C C . GLY A 1 195 ? -28.982 50.014 4.834 1.00 41.72 195 GLY A C 1
ATOM 1597 O O . GLY A 1 195 ? -28.514 51.115 5.123 1.00 47.54 195 GLY A O 1
ATOM 1598 N N . LEU A 1 211 ? -23.987 49.017 11.034 1.00 40.50 211 LEU A N 1
ATOM 1599 C CA . LEU A 1 211 ? -23.965 48.615 9.616 1.00 41.73 211 LEU A CA 1
ATOM 1600 C C . LEU A 1 211 ? -22.907 47.547 9.431 1.00 38.50 211 LEU A C 1
ATOM 1601 O O . LEU A 1 211 ? -22.008 47.421 10.242 1.00 41.21 211 LEU A O 1
ATOM 1606 N N . GLY A 1 212 ? -23.089 46.679 8.445 1.00 29.76 212 GLY A N 1
ATOM 1607 C CA . GLY A 1 212 ? -22.095 45.674 8.153 1.00 32.75 212 GLY A CA 1
ATOM 1608 C C . GLY A 1 212 ? -22.201 44.446 9.044 1.00 31.23 212 GLY A C 1
ATOM 1609 O O . GLY A 1 212 ? -21.306 43.620 9.083 1.00 29.47 212 GLY A O 1
ATOM 1610 N N . VAL A 1 213 ? -23.348 44.287 9.704 1.00 30.87 213 VAL A N 1
ATOM 1611 C CA . VAL A 1 213 ? -23.581 43.136 10.570 1.00 29.48 213 VAL A CA 1
ATOM 1612 C C . VAL A 1 213 ? -24.591 42.236 9.856 1.00 25.30 213 VAL A C 1
ATOM 1613 O O . VAL A 1 213 ? -25.642 42.695 9.457 1.00 24.72 213 VAL A O 1
ATOM 1617 N N . PRO A 1 214 ? -24.254 40.975 9.663 1.00 23.56 214 PRO A N 1
ATOM 1618 C CA . PRO A 1 214 ? -25.148 40.068 8.965 1.00 21.77 214 PRO A CA 1
ATOM 1619 C C . PRO A 1 214 ? -26.428 39.747 9.785 1.00 24.23 214 PRO A C 1
ATOM 1620 O O . PRO A 1 214 ? -26.453 39.880 10.991 1.00 22.61 214 PRO A O 1
ATOM 1624 N N . ASP A 1 215 ? -27.455 39.319 9.077 1.00 22.98 215 ASP A N 1
ATOM 1625 C CA . ASP A 1 215 ? -28.759 38.965 9.692 1.00 22.14 215 ASP A CA 1
ATOM 1626 C C . ASP A 1 215 ? -28.678 37.539 10.297 1.00 20.94 215 ASP A C 1
ATOM 1627 O O . ASP A 1 215 ? -27.801 36.694 9.965 1.00 19.86 215 ASP A O 1
ATOM 1632 N N . GLU A 1 216 ? -29.564 37.283 11.239 1.00 20.52 216 GLU A N 1
ATOM 1633 C CA . GLU A 1 216 ? -29.618 35.972 11.925 1.00 20.58 216 GLU A CA 1
ATOM 1634 C C . GLU A 1 216 ? -29.790 34.776 10.981 1.00 18.28 216 GLU A C 1
ATOM 1635 O O . GLU A 1 216 ? -29.225 33.687 11.206 1.00 20.01 216 GLU A O 1
ATOM 1641 N N . GLU A 1 217 ? -30.611 34.940 9.941 1.00 20.53 217 GLU A N 1
ATOM 1642 C CA . GLU A 1 217 ? -30.854 33.857 9.021 1.00 21.05 217 GLU A CA 1
ATOM 1643 C C . GLU A 1 217 ? -29.569 33.429 8.308 1.00 20.14 217 GLU A C 1
ATOM 1644 O O . GLU A 1 217 ? -29.256 32.232 8.202 1.00 19.80 217 GLU A O 1
ATOM 1650 N N . SER A 1 218 ? -28.790 34.435 7.845 1.00 19.61 218 SER A N 1
ATOM 1651 C CA . SER A 1 218 ? -27.521 34.120 7.279 1.00 18.55 218 SER A CA 1
ATOM 1652 C C . SER A 1 218 ? -26.573 33.459 8.251 1.00 17.87 218 SER A C 1
ATOM 1653 O O . SER A 1 218 ? -25.840 32.535 7.904 1.00 17.74 218 SER A O 1
ATOM 1656 N N . LEU A 1 219 ? -26.530 33.946 9.480 1.00 16.86 219 LEU A N 1
ATOM 1657 C CA . LEU A 1 219 ? -25.663 33.357 10.486 1.00 16.69 219 LEU A CA 1
ATOM 1658 C C . LEU A 1 219 ? -26.061 31.902 10.784 1.00 16.15 219 LEU A C 1
ATOM 1659 O O . LEU A 1 219 ? -25.225 31.048 10.909 1.00 16.75 219 LEU A O 1
ATOM 1664 N N . ARG A 1 220 ? -27.361 31.624 10.849 1.00 17.74 220 ARG A N 1
ATOM 1665 C CA . ARG A 1 220 ? -27.775 30.214 11.039 1.00 17.33 220 ARG A CA 1
ATOM 1666 C C . ARG A 1 220 ? -27.290 29.347 9.886 1.00 15.15 220 ARG A C 1
ATOM 1667 O O . ARG A 1 220 ? -26.851 28.207 10.086 1.00 18.60 220 ARG A O 1
ATOM 1675 N N . GLU A 1 221 ? -27.413 29.860 8.667 1.00 17.99 221 GLU A N 1
ATOM 1676 C CA . GLU A 1 221 ? -26.972 29.102 7.499 1.00 17.79 221 GLU A CA 1
ATOM 1677 C C . GLU A 1 221 ? -25.439 28.796 7.508 1.00 18.54 221 GLU A C 1
ATOM 1678 O O . GLU A 1 221 ? -24.943 27.671 7.336 1.00 17.05 221 GLU A O 1
ATOM 1684 N N . LEU A 1 222 ? -24.652 29.835 7.830 1.00 18.59 222 LEU A N 1
ATOM 1685 C CA . LEU A 1 222 ? -23.224 29.576 7.988 1.00 17.61 222 LEU A CA 1
ATOM 1686 C C . LEU A 1 222 ? -22.857 28.583 9.083 1.00 15.55 222 LEU A C 1
ATOM 1687 O O . LEU A 1 222 ? -21.947 27.753 8.905 1.00 18.57 222 LEU A O 1
ATOM 1692 N N . THR A 1 223 ? -23.509 28.708 10.230 1.00 16.60 223 THR A N 1
ATOM 1693 C CA . THR A 1 223 ? -23.260 27.829 11.327 1.00 16.49 223 THR A CA 1
ATOM 1694 C C . THR A 1 223 ? -23.614 26.353 10.948 1.00 17.03 223 THR A C 1
ATOM 1695 O O . THR A 1 223 ? -22.885 25.443 11.257 1.00 18.82 223 THR A O 1
ATOM 1699 N N . ARG A 1 224 ? -24.738 26.194 10.230 1.00 18.47 224 ARG A N 1
ATOM 1700 C CA . ARG A 1 224 ? -25.145 24.860 9.740 1.00 20.36 224 ARG A CA 1
ATOM 1701 C C . ARG A 1 224 ? -24.111 24.264 8.824 1.00 19.52 224 ARG A C 1
ATOM 1702 O O . ARG A 1 224 ? -23.677 23.125 8.978 1.00 22.61 224 ARG A O 1
ATOM 1710 N N . ILE A 1 225 ? -23.621 25.061 7.891 1.00 19.47 225 ILE A N 1
ATOM 1711 C CA . ILE A 1 225 ? -22.623 24.620 6.947 1.00 19.38 225 ILE A CA 1
ATOM 1712 C C . ILE A 1 225 ? -21.300 24.296 7.649 1.00 20.75 225 ILE A C 1
ATOM 1713 O O . ILE A 1 225 ? -20.638 23.278 7.385 1.00 18.36 225 ILE A O 1
ATOM 1718 N N . GLY A 1 226 ? -20.891 25.158 8.564 1.00 19.98 226 GLY A N 1
ATOM 1719 C CA . GLY A 1 226 ? -19.671 24.905 9.318 1.00 19.41 226 GLY A CA 1
ATOM 1720 C C . GLY A 1 226 ? -19.680 23.781 10.323 1.00 20.00 226 GLY A C 1
ATOM 1721 O O . GLY A 1 226 ? -18.614 23.323 10.734 1.00 22.30 226 GLY A O 1
ATOM 1722 N N . GLY A 1 227 ? -20.866 23.384 10.786 1.00 20.14 227 GLY A N 1
ATOM 1723 C CA . GLY A 1 227 ? -20.985 22.338 11.756 1.00 23.94 227 GLY A CA 1
ATOM 1724 C C . GLY A 1 227 ? -20.898 22.813 13.171 1.00 24.50 227 GLY A C 1
ATOM 1725 O O . GLY A 1 227 ? -20.798 21.966 14.051 1.00 24.90 227 GLY A O 1
ATOM 1726 N N . GLY A 1 228 ? -20.942 24.139 13.426 1.00 20.65 228 GLY A N 1
ATOM 1727 C CA . GLY A 1 228 ? -20.750 24.617 14.797 1.00 20.39 228 GLY A CA 1
ATOM 1728 C C . GLY A 1 228 ? -20.025 25.959 14.875 1.00 17.53 228 GLY A C 1
ATOM 1729 O O . GLY A 1 228 ? -19.997 26.672 13.903 1.00 18.30 228 GLY A O 1
ATOM 1730 N N . ILE A 1 229 ? -19.495 26.238 16.053 1.00 17.13 229 ILE A N 1
ATOM 1731 C CA . ILE A 1 229 ? -18.812 27.528 16.379 1.00 16.75 229 ILE A CA 1
ATOM 1732 C C . ILE A 1 229 ? -17.457 27.147 16.959 1.00 17.77 229 ILE A C 1
ATOM 1733 O O . ILE A 1 229 ? -17.361 26.230 17.766 1.00 19.30 229 ILE A O 1
ATOM 1738 N N . SER A 1 230 ? -16.368 27.782 16.499 1.00 15.94 230 SER A N 1
ATOM 1739 C CA . SER A 1 230 ? -15.029 27.457 16.969 1.00 15.91 230 SER A CA 1
ATOM 1740 C C . SER A 1 230 ? -14.547 28.524 17.941 1.00 16.00 230 SER A C 1
ATOM 1741 O O . SER A 1 230 ? -14.689 29.717 17.653 1.00 14.89 230 SER A O 1
ATOM 1744 N N . VAL A 1 231 ? -13.883 28.124 19.040 1.00 16.56 231 VAL A N 1
ATOM 1745 C CA . VAL A 1 231 ? -13.433 29.113 20.045 1.00 16.47 231 VAL A CA 1
ATOM 1746 C C . VAL A 1 231 ? -12.041 28.705 20.477 1.00 18.30 231 VAL A C 1
ATOM 1747 O O . VAL A 1 231 ? -11.854 27.934 21.446 1.00 18.35 231 VAL A O 1
ATOM 1751 N N . PRO A 1 232 ? -11.039 29.195 19.758 1.00 17.23 232 PRO A N 1
ATOM 1752 C CA . PRO A 1 232 ? -9.671 28.903 20.205 1.00 18.41 232 PRO A CA 1
ATOM 1753 C C . PRO A 1 232 ? -9.394 29.427 21.605 1.00 16.32 232 PRO A C 1
ATOM 1754 O O . PRO A 1 232 ? -9.844 30.518 21.983 1.00 17.69 232 PRO A O 1
ATOM 1758 N N . THR A 1 233 ? -8.649 28.661 22.385 1.00 17.07 233 THR A N 1
ATOM 1759 C CA . THR A 1 233 ? -8.229 29.028 23.742 1.00 16.17 233 THR A CA 1
ATOM 1760 C C . THR A 1 233 ? -6.768 28.638 23.919 1.00 18.47 233 THR A C 1
ATOM 1761 O O . THR A 1 233 ? -6.196 27.794 23.206 1.00 20.02 233 THR A O 1
ATOM 1765 N N . GLY A 1 234 ? -6.159 29.274 24.886 1.00 18.23 234 GLY A N 1
ATOM 1766 C CA . GLY A 1 234 ? -4.711 29.076 25.059 1.00 18.51 234 GLY A CA 1
ATOM 1767 C C . GLY A 1 234 ? -4.083 30.150 25.920 1.00 17.13 234 GLY A C 1
ATOM 1768 O O . GLY A 1 234 ? -4.679 31.182 26.236 1.00 17.13 234 GLY A O 1
ATOM 1769 N N . LYS A 1 235 ? -2.841 29.854 26.353 1.00 18.43 235 LYS A N 1
ATOM 1770 C CA . LYS A 1 235 ? -2.076 30.823 27.120 1.00 19.95 235 LYS A CA 1
ATOM 1771 C C . LYS A 1 235 ? -1.662 32.042 26.316 1.00 15.94 235 LYS A C 1
ATOM 1772 O O . LYS A 1 235 ? -1.614 32.007 25.100 1.00 16.11 235 LYS A O 1
ATOM 1778 N N . ALA A 1 236 ? -1.409 33.106 27.067 1.00 17.28 236 ALA A N 1
ATOM 1779 C CA . ALA A 1 236 ? -0.834 34.336 26.507 1.00 17.65 236 ALA A CA 1
ATOM 1780 C C . ALA A 1 236 ? 0.291 33.965 25.600 1.00 18.65 236 ALA A C 1
ATOM 1781 O O . ALA A 1 236 ? 1.134 33.043 25.872 1.00 16.80 236 ALA A O 1
ATOM 1783 N N . GLY A 1 237 ? 0.337 34.635 24.464 1.00 17.37 237 GLY A N 1
ATOM 1784 C CA . GLY A 1 237 ? 1.294 34.313 23.424 1.00 19.82 237 GLY A CA 1
ATOM 1785 C C . GLY A 1 237 ? 0.799 33.495 22.255 1.00 21.61 237 GLY A C 1
ATOM 1786 O O . GLY A 1 237 ? 1.419 33.490 21.152 1.00 23.22 237 GLY A O 1
ATOM 1787 N N . SER A 1 238 ? -0.339 32.830 22.458 1.00 16.92 238 SER A N 1
ATOM 1788 C CA . SER A 1 238 ? -0.936 32.012 21.419 1.00 18.33 238 SER A CA 1
ATOM 1789 C C . SER A 1 238 ? -1.340 32.941 20.291 1.00 17.08 238 SER A C 1
ATOM 1790 O O . SER A 1 238 ? -1.785 34.062 20.576 1.00 17.48 238 SER A O 1
ATOM 1793 N N . VAL A 1 239 ? -1.237 32.486 19.069 1.00 16.47 239 VAL A N 1
ATOM 1794 C CA . VAL A 1 239 ? -1.590 33.271 17.872 1.00 16.23 239 VAL A CA 1
ATOM 1795 C C . VAL A 1 239 ? -2.767 32.681 17.102 1.00 16.74 239 VAL A C 1
ATOM 1796 O O . VAL A 1 239 ? -2.812 31.487 16.819 1.00 17.45 239 VAL A O 1
ATOM 1800 N N . THR A 1 240 ? -3.736 33.523 16.762 1.00 16.21 240 THR A N 1
ATOM 1801 C CA . THR A 1 240 ? -4.783 33.135 15.836 1.00 15.67 240 THR A CA 1
ATOM 1802 C C . THR A 1 240 ? -4.709 33.931 14.549 1.00 15.73 240 THR A C 1
ATOM 1803 O O . THR A 1 240 ? -4.748 35.160 14.604 1.00 14.36 240 THR A O 1
ATOM 1807 N N . LEU A 1 241 ? -4.521 33.252 13.407 1.00 15.42 241 LEU A N 1
ATOM 1808 C CA . LEU A 1 241 ? -4.618 33.875 12.111 1.00 15.29 241 LEU A CA 1
ATOM 1809 C C . LEU A 1 241 ? -5.995 33.609 11.530 1.00 15.71 241 LEU A C 1
ATOM 1810 O O . LEU A 1 241 ? -6.425 32.442 11.583 1.00 16.66 241 LEU A O 1
ATOM 1815 N N . PHE A 1 242 ? -6.661 34.606 10.955 1.00 14.08 242 PHE A N 1
ATOM 1816 C CA . PHE A 1 242 ? -7.955 34.347 10.323 1.00 14.99 242 PHE A CA 1
ATOM 1817 C C . PHE A 1 242 ? -8.091 35.081 9.023 1.00 16.13 242 PHE A C 1
ATOM 1818 O O . PHE A 1 242 ? -7.694 36.267 8.928 1.00 15.69 242 PHE A O 1
ATOM 1826 N N . GLU A 1 243 ? -8.700 34.371 8.062 1.00 16.26 243 GLU A N 1
ATOM 1827 C CA . GLU A 1 243 ? -8.889 34.936 6.699 1.00 16.86 243 GLU A CA 1
ATOM 1828 C C . GLU A 1 243 ? -9.777 36.166 6.768 1.00 16.74 243 GLU A C 1
ATOM 1829 O O . GLU A 1 243 ? -10.666 36.270 7.657 1.00 15.35 243 GLU A O 1
ATOM 1835 N N . SER A 1 244 ? -9.572 37.128 5.804 1.00 14.36 244 SER A N 1
ATOM 1836 C CA . SER A 1 244 ? -10.297 38.359 5.762 1.00 15.68 244 SER A CA 1
ATOM 1837 C C . SER A 1 244 ? -11.808 38.229 5.912 1.00 14.68 244 SER A C 1
ATOM 1838 O O . SER A 1 244 ? -12.421 39.062 6.565 1.00 13.13 244 SER A O 1
ATOM 1841 N N . ASN A 1 245 ? -12.366 37.165 5.322 1.00 15.41 245 ASN A N 1
ATOM 1842 C CA . ASN A 1 245 ? -13.850 37.052 5.293 1.00 15.85 245 ASN A CA 1
ATOM 1843 C C . ASN A 1 245 ? -14.438 36.032 6.300 1.00 16.58 245 ASN A C 1
ATOM 1844 O O . ASN A 1 245 ? -15.615 35.742 6.285 1.00 15.19 245 ASN A O 1
ATOM 1849 N N . THR A 1 246 ? -13.611 35.535 7.196 1.00 13.41 246 THR A N 1
ATOM 1850 C CA . THR A 1 246 ? -14.115 34.615 8.251 1.00 13.43 246 THR A CA 1
ATOM 1851 C C . THR A 1 246 ? -15.005 35.335 9.259 1.00 13.52 246 THR A C 1
ATOM 1852 O O . THR A 1 246 ? -14.658 36.384 9.811 1.00 15.01 246 THR A O 1
ATOM 1856 N N . MET A 1 247 ? -16.263 34.837 9.416 1.00 14.12 247 MET A N 1
ATOM 1857 C CA . MET A 1 247 ? -17.228 35.415 10.326 1.00 14.95 247 MET A CA 1
ATOM 1858 C C . MET A 1 247 ? -16.793 35.250 11.787 1.00 15.84 247 MET A C 1
ATOM 1859 O O . MET A 1 247 ? -16.454 34.170 12.179 1.00 16.03 247 MET A O 1
ATOM 1864 N N . HIS A 1 248 ? -16.766 36.327 12.561 1.00 15.52 248 HIS A N 1
ATOM 1865 C CA . HIS A 1 248 ? -16.291 36.256 13.972 1.00 15.84 248 HIS A CA 1
ATOM 1866 C C . HIS A 1 248 ? -16.964 37.260 14.846 1.00 14.37 248 HIS A C 1
ATOM 1867 O O . HIS A 1 248 ? -17.562 38.244 14.370 1.00 14.89 248 HIS A O 1
ATOM 1874 N N . GLY A 1 249 ? -16.976 36.970 16.137 1.00 15.65 249 GLY A N 1
ATOM 1875 C CA . GLY A 1 249 ? -17.645 37.804 17.110 1.00 15.37 249 GLY A CA 1
ATOM 1876 C C . GLY A 1 249 ? -17.206 37.383 18.514 1.00 14.91 249 GLY A C 1
ATOM 1877 O O . GLY A 1 249 ? -16.396 36.440 18.689 1.00 16.76 249 GLY A O 1
ATOM 1878 N N . SER A 1 250 ? -17.729 38.086 19.511 1.00 16.32 250 SER A N 1
ATOM 1879 C CA . SER A 1 250 ? -17.460 37.767 20.935 1.00 16.47 250 SER A CA 1
ATOM 1880 C C . SER A 1 250 ? -18.523 38.296 21.873 1.00 18.12 250 SER A C 1
ATOM 1881 O O . SER A 1 250 ? -19.214 39.301 21.594 1.00 19.63 250 SER A O 1
ATOM 1884 N N . THR A 1 251 ? -18.681 37.598 22.982 1.00 16.32 251 THR A N 1
ATOM 1885 C CA . THR A 1 251 ? -19.568 38.027 24.022 1.00 15.93 251 THR A CA 1
ATOM 1886 C C . THR A 1 251 ? -18.843 39.047 24.901 1.00 19.08 251 THR A C 1
ATOM 1887 O O . THR A 1 251 ? -17.642 39.288 24.719 1.00 16.85 251 THR A O 1
ATOM 1891 N N . SER A 1 252 ? -19.581 39.632 25.849 1.00 19.00 252 SER A N 1
ATOM 1892 C CA . SER A 1 252 ? -18.950 40.517 26.834 1.00 20.09 252 SER A CA 1
ATOM 1893 C C . SER A 1 252 ? -18.162 39.698 27.805 1.00 18.50 252 SER A C 1
ATOM 1894 O O . SER A 1 252 ? -18.218 38.487 27.860 1.00 20.55 252 SER A O 1
ATOM 1897 N N . ASN A 1 253 ? -17.276 40.372 28.543 1.00 18.45 253 ASN A N 1
ATOM 1898 C CA . ASN A 1 253 ? -16.500 39.714 29.581 1.00 17.28 253 ASN A CA 1
ATOM 1899 C C . ASN A 1 253 ? -17.026 40.158 30.945 1.00 18.92 253 ASN A C 1
ATOM 1900 O O . ASN A 1 253 ? -16.842 41.317 31.331 1.00 20.30 253 ASN A O 1
ATOM 1905 N N . ILE A 1 254 ? -17.667 39.249 31.677 1.00 17.92 254 ILE A N 1
ATOM 1906 C CA . ILE A 1 254 ? -18.143 39.554 33.007 1.00 19.55 254 ILE A CA 1
ATOM 1907 C C . ILE A 1 254 ? -17.249 39.013 34.103 1.00 19.14 254 ILE A C 1
ATOM 1908 O O . ILE A 1 254 ? -17.665 38.867 35.267 1.00 18.06 254 ILE A O 1
ATOM 1913 N N . THR A 1 255 ? -16.002 38.659 33.764 1.00 16.16 255 THR A N 1
ATOM 1914 C CA . THR A 1 255 ? -15.091 38.019 34.660 1.00 17.64 255 THR A CA 1
ATOM 1915 C C . THR A 1 255 ? -13.850 38.922 34.898 1.00 17.18 255 THR A C 1
ATOM 1916 O O . THR A 1 255 ? -13.611 39.836 34.095 1.00 17.24 255 THR A O 1
ATOM 1920 N N . PRO A 1 256 ? -13.043 38.611 35.912 1.00 19.61 256 PRO A N 1
ATOM 1921 C CA . PRO A 1 256 ? -11.878 39.455 36.154 1.00 19.29 256 PRO A CA 1
ATOM 1922 C C . PRO A 1 256 ? -10.700 39.173 35.250 1.00 19.96 256 PRO A C 1
ATOM 1923 O O . PRO A 1 256 ? -9.697 39.876 35.369 1.00 20.76 256 PRO A O 1
ATOM 1927 N N . TYR A 1 257 ? -10.789 38.190 34.355 1.00 18.21 257 TYR A N 1
ATOM 1928 C CA . TYR A 1 257 ? -9.654 37.752 33.508 1.00 17.08 257 TYR A CA 1
ATOM 1929 C C . TYR A 1 257 ? -9.587 38.642 32.278 1.00 17.94 257 TYR A C 1
ATOM 1930 O O . TYR A 1 257 ? -10.499 38.669 31.452 1.00 15.57 257 TYR A O 1
ATOM 1939 N N . PRO A 1 258 ? -8.507 39.403 32.150 1.00 16.62 258 PRO A N 1
ATOM 1940 C CA . PRO A 1 258 ? -8.463 40.315 30.993 1.00 16.73 258 PRO A CA 1
ATOM 1941 C C . PRO A 1 258 ? -8.250 39.654 29.650 1.00 15.36 258 PRO A C 1
ATOM 1942 O O . PRO A 1 258 ? -7.917 38.458 29.552 1.00 16.06 258 PRO A O 1
ATOM 1946 N N . ARG A 1 259 ? -8.442 40.497 28.606 1.00 16.59 259 ARG A N 1
ATOM 1947 C CA . ARG A 1 259 ? -8.263 40.064 27.233 1.00 17.28 259 ARG A CA 1
ATOM 1948 C C . ARG A 1 259 ? -7.402 41.013 26.388 1.00 18.95 259 ARG A C 1
ATOM 1949 O O . ARG A 1 259 ? -7.778 41.350 25.271 1.00 24.38 259 ARG A O 1
ATOM 1957 N N . ASN A 1 260 ? -6.195 41.325 26.826 1.00 14.76 260 ASN A N 1
ATOM 1958 C CA . ASN A 1 260 ? -5.300 42.208 26.058 1.00 14.08 260 ASN A CA 1
ATOM 1959 C C . ASN A 1 260 ? -4.781 41.485 24.849 1.00 14.91 260 ASN A C 1
ATOM 1960 O O . ASN A 1 260 ? -4.499 40.268 24.900 1.00 15.69 260 ASN A O 1
ATOM 1965 N N . ASN A 1 261 ? -4.624 42.226 23.707 1.00 14.28 261 ASN A N 1
ATOM 1966 C CA . ASN A 1 261 ? -4.155 41.621 22.481 1.00 13.86 261 ASN A CA 1
ATOM 1967 C C . ASN A 1 261 ? -3.493 42.646 21.594 1.00 14.42 261 ASN A C 1
ATOM 1968 O O . ASN A 1 261 ? -3.713 43.867 21.775 1.00 16.41 261 ASN A O 1
ATOM 1973 N N . LEU A 1 262 ? -2.692 42.130 20.678 1.00 14.13 262 LEU A N 1
ATOM 1974 C CA . LEU A 1 262 ? -2.080 42.902 19.550 1.00 15.55 262 LEU A CA 1
ATOM 1975 C C . LEU A 1 262 ? -2.660 42.280 18.285 1.00 17.08 262 LEU A C 1
ATOM 1976 O O . LEU A 1 262 ? -2.626 41.042 18.120 1.00 18.68 262 LEU A O 1
ATOM 1981 N N . PHE A 1 263 ? -3.286 43.118 17.447 1.00 15.39 263 PHE A N 1
ATOM 1982 C CA . PHE A 1 263 ? -3.951 42.735 16.184 1.00 17.39 263 PHE A CA 1
ATOM 1983 C C . PHE A 1 263 ? -3.243 43.437 14.995 1.00 19.21 263 PHE A C 1
ATOM 1984 O O . PHE A 1 263 ? -3.045 44.650 15.028 1.00 18.48 263 PHE A O 1
ATOM 1992 N N . MET A 1 264 ? -2.866 42.663 13.994 1.00 16.62 264 MET A N 1
ATOM 1993 C CA . MET A 1 264 ? -2.296 43.185 12.763 1.00 18.19 264 MET A CA 1
ATOM 1994 C C . MET A 1 264 ? -2.967 42.506 11.561 1.00 17.53 264 MET A C 1
ATOM 1995 O O . MET A 1 264 ? -3.185 41.314 11.553 1.00 17.17 264 MET A O 1
ATOM 2000 N N . VAL A 1 265 ? -3.223 43.314 10.541 1.00 16.48 265 VAL A N 1
ATOM 2001 C CA . VAL A 1 265 ? -3.795 42.839 9.318 1.00 14.16 265 VAL A CA 1
ATOM 2002 C C . VAL A 1 265 ? -2.760 42.932 8.207 1.00 14.43 265 VAL A C 1
ATOM 2003 O O . VAL A 1 265 ? -2.260 44.054 7.945 1.00 15.85 265 VAL A O 1
ATOM 2007 N N . TYR A 1 266 ? -2.463 41.810 7.554 1.00 14.32 266 TYR A N 1
ATOM 2008 C CA . TYR A 1 266 ? -1.494 41.742 6.429 1.00 14.90 266 TYR A CA 1
ATOM 2009 C C . TYR A 1 266 ? -2.306 41.634 5.137 1.00 17.34 266 TYR A C 1
ATOM 2010 O O . TYR A 1 266 ? -3.163 40.753 5.006 1.00 16.07 266 TYR A O 1
ATOM 2019 N N . ASN A 1 267 ? -2.078 42.562 4.206 1.00 15.55 267 ASN A N 1
ATOM 2020 C CA . ASN A 1 267 ? -2.761 42.512 2.907 1.00 14.91 267 ASN A CA 1
ATOM 2021 C C . ASN A 1 267 ? -1.723 42.245 1.831 1.00 16.20 267 ASN A C 1
ATOM 2022 O O . ASN A 1 267 ? -0.537 42.701 1.943 1.00 16.64 267 ASN A O 1
ATOM 2027 N N . SER A 1 268 ? -2.117 41.517 0.796 1.00 17.15 268 SER A N 1
ATOM 2028 C CA . SER A 1 268 ? -1.243 41.301 -0.356 1.00 18.32 268 SER A CA 1
ATOM 2029 C C . SER A 1 268 ? -0.951 42.654 -1.056 1.00 17.78 268 SER A C 1
ATOM 2030 O O . SER A 1 268 ? -1.827 43.490 -1.235 1.00 15.73 268 SER A O 1
ATOM 2033 N N . VAL A 1 269 ? 0.311 42.817 -1.524 1.00 19.02 269 VAL A N 1
ATOM 2034 C CA . VAL A 1 269 ? 0.689 44.023 -2.301 1.00 18.79 269 VAL A CA 1
ATOM 2035 C C . VAL A 1 269 ? -0.031 44.031 -3.661 1.00 20.80 269 VAL A C 1
ATOM 2036 O O . VAL A 1 269 ? -0.113 45.057 -4.318 1.00 22.24 269 VAL A O 1
ATOM 2040 N N . LYS A 1 270 ? -0.638 42.905 -4.043 1.00 21.71 270 LYS A N 1
ATOM 2041 C CA . LYS A 1 270 ? -1.493 42.827 -5.238 1.00 22.39 270 LYS A CA 1
ATOM 2042 C C . LYS A 1 270 ? -2.949 43.203 -5.007 1.00 23.32 270 LYS A C 1
ATOM 2043 O O . LYS A 1 270 ? -3.795 43.086 -5.925 1.00 23.29 270 LYS A O 1
ATOM 2049 N N . ASN A 1 271 ? -3.299 43.559 -3.785 1.00 19.60 271 ASN A N 1
ATOM 2050 C CA . ASN A 1 271 ? -4.671 43.853 -3.406 1.00 18.00 271 ASN A CA 1
ATOM 2051 C C . ASN A 1 271 ? -4.800 45.194 -2.704 1.00 20.30 271 ASN A C 1
ATOM 2052 O O . ASN A 1 271 ? -5.641 45.371 -1.815 1.00 18.30 271 ASN A O 1
ATOM 2057 N N . ARG A 1 272 ? -3.968 46.152 -3.083 1.00 20.47 272 ARG A N 1
ATOM 2058 C CA . ARG A 1 272 ? -3.980 47.456 -2.464 1.00 19.20 272 ARG A CA 1
ATOM 2059 C C . ARG A 1 272 ? -5.335 48.122 -2.587 1.00 19.78 272 ARG A C 1
ATOM 2060 O O . ARG A 1 272 ? -6.081 47.862 -3.537 1.00 19.90 272 ARG A O 1
ATOM 2068 N N . LEU A 1 273 ? -5.661 48.982 -1.635 1.00 19.83 273 LEU A N 1
ATOM 2069 C CA . LEU A 1 273 ? -6.954 49.632 -1.534 1.00 17.29 273 LEU A CA 1
ATOM 2070 C C . LEU A 1 273 ? -7.205 50.600 -2.731 1.00 22.18 273 LEU A C 1
ATOM 2071 O O . LEU A 1 273 ? -6.257 51.293 -3.172 1.00 19.74 273 LEU A O 1
ATOM 2076 N N . VAL A 1 274 ? -8.442 50.595 -3.247 1.00 20.78 274 VAL A N 1
ATOM 2077 C CA . VAL A 1 274 ? -8.941 51.661 -4.156 1.00 21.22 274 VAL A CA 1
ATOM 2078 C C . VAL A 1 274 ? -9.956 52.488 -3.439 1.00 21.65 274 VAL A C 1
ATOM 2079 O O . VAL A 1 274 ? -9.990 52.534 -2.187 1.00 19.73 274 VAL A O 1
ATOM 2083 N N . GLU A 1 275 ? -10.818 53.232 -4.159 1.00 22.30 275 GLU A N 1
ATOM 2084 C CA . GLU A 1 275 ? -11.783 54.037 -3.464 1.00 22.87 275 GLU A CA 1
ATOM 2085 C C . GLU A 1 275 ? -12.844 53.061 -2.790 1.00 20.22 275 GLU A C 1
ATOM 2086 O O . GLU A 1 275 ? -13.119 52.010 -3.352 1.00 23.22 275 GLU A O 1
ATOM 2092 N N . PRO A 1 276 ? -13.374 53.462 -1.647 1.00 20.24 276 PRO A N 1
ATOM 2093 C CA . PRO A 1 276 ? -14.433 52.700 -0.942 1.00 20.47 276 PRO A CA 1
ATOM 2094 C C . PRO A 1 276 ? -15.533 52.248 -1.908 1.00 25.53 276 PRO A C 1
ATOM 2095 O O . PRO A 1 276 ? -16.067 53.081 -2.689 1.00 25.79 276 PRO A O 1
ATOM 2099 N N . PHE A 1 277 ? -15.829 50.961 -1.895 1.00 22.87 277 PHE A N 1
ATOM 2100 C CA . PHE A 1 277 ? -16.940 50.462 -2.746 1.00 23.51 277 PHE A CA 1
ATOM 2101 C C . PHE A 1 277 ? -18.307 51.062 -2.422 1.00 26.27 277 PHE A C 1
ATOM 2102 O O . PHE A 1 277 ? -19.245 50.944 -3.252 1.00 29.17 277 PHE A O 1
ATOM 2110 N N . SER A 1 278 ? -18.467 51.687 -1.276 1.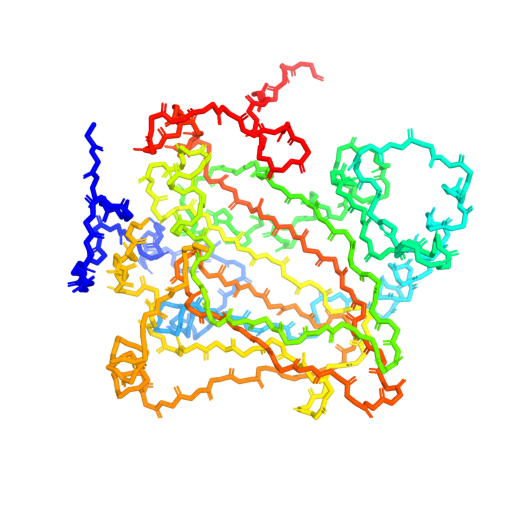00 24.48 278 SER A N 1
ATOM 2111 C CA . SER A 1 278 ? -19.703 52.386 -0.938 1.00 27.67 278 SER A CA 1
ATOM 2112 C C . SER A 1 278 ? -19.902 53.677 -1.796 1.00 28.24 278 SER A C 1
ATOM 2113 O O . SER A 1 278 ? -20.947 54.283 -1.724 1.00 29.23 278 SER A O 1
ATOM 2116 N N . GLY A 1 279 ? -18.841 54.148 -2.420 1.00 25.84 279 GLY A N 1
ATOM 2117 C CA . GLY A 1 279 ? -18.780 55.481 -3.030 1.00 30.35 279 GLY A CA 1
ATOM 2118 C C . GLY A 1 279 ? -18.485 56.602 -2.045 1.00 31.54 279 GLY A C 1
ATOM 2119 O O . GLY A 1 279 ? -18.520 57.762 -2.398 1.00 33.53 279 GLY A O 1
ATOM 2120 N N . GLY A 1 280 ? -18.225 56.271 -0.786 1.00 30.47 280 GLY A N 1
ATOM 2121 C CA . GLY A 1 280 ? -17.981 57.246 0.251 1.00 29.10 280 GLY A CA 1
ATOM 2122 C C . GLY A 1 280 ? -16.501 57.693 0.336 1.00 24.60 280 GLY A C 1
ATOM 2123 O O . GLY A 1 280 ? -15.686 57.253 -0.452 1.00 28.06 280 GLY A O 1
ATOM 2124 N N . GLU A 1 281 ? -16.206 58.506 1.317 1.00 26.53 281 GLU A N 1
ATOM 2125 C CA . GLU A 1 281 ? -14.852 59.056 1.508 1.00 30.49 281 GLU A CA 1
ATOM 2126 C C . GLU A 1 281 ? -13.965 58.020 2.220 1.00 26.42 281 GLU A C 1
ATOM 2127 O O . GLU A 1 281 ? -14.431 57.211 3.051 1.00 24.76 281 GLU A O 1
ATOM 2133 N N . LYS A 1 282 ? -12.686 58.122 1.939 1.00 26.72 282 LYS A N 1
ATOM 2134 C CA . LYS A 1 282 ? -11.626 57.294 2.636 1.00 27.33 282 LYS A CA 1
ATOM 2135 C C . LYS A 1 282 ? -11.641 57.475 4.109 1.00 25.27 282 LYS A C 1
ATOM 2136 O O . LYS A 1 282 ? -11.810 58.594 4.608 1.00 25.85 282 LYS A O 1
ATOM 2142 N N . ARG A 1 283 ? -11.352 56.403 4.842 1.00 22.42 283 ARG A N 1
ATOM 2143 C CA . ARG A 1 283 ? -11.122 56.512 6.261 1.00 20.47 283 ARG A CA 1
ATOM 2144 C C . ARG A 1 283 ? -9.665 56.882 6.514 1.00 18.05 283 ARG A C 1
ATOM 2145 O O . ARG A 1 283 ? -8.835 56.807 5.622 1.00 20.55 283 ARG A O 1
ATOM 2153 N N . PRO A 1 284 ? -9.347 57.282 7.745 1.00 19.21 284 PRO A N 1
ATOM 2154 C CA . PRO A 1 284 ? -7.989 57.667 8.061 1.00 19.29 284 PRO A CA 1
ATOM 2155 C C . PRO A 1 284 ? -6.975 56.589 7.886 1.00 17.85 284 PRO A C 1
ATOM 2156 O O . PRO A 1 284 ? -7.286 55.384 7.963 1.00 17.62 284 PRO A O 1
ATOM 2160 N N . GLU A 1 285 ? -5.731 57.032 7.613 1.00 17.18 285 GLU A N 1
ATOM 2161 C CA . GLU A 1 285 ? -4.589 56.146 7.438 1.00 17.44 285 GLU A CA 1
ATOM 2162 C C . GLU A 1 285 ? -4.469 55.151 8.606 1.00 16.96 285 GLU A C 1
ATOM 2163 O O . GLU A 1 285 ? -4.040 53.969 8.360 1.00 17.61 285 GLU A O 1
ATOM 2169 N N . TYR A 1 286 ? -4.719 55.632 9.843 1.00 17.11 286 TYR A N 1
ATOM 2170 C CA . TYR A 1 286 ? -4.557 54.785 11.097 1.00 19.46 286 TYR A CA 1
ATOM 2171 C C . TYR A 1 286 ? -5.592 53.634 11.097 1.00 19.58 286 TYR A C 1
ATOM 2172 O O . TYR A 1 286 ? -5.426 52.685 11.826 1.00 18.95 286 TYR A O 1
ATOM 2181 N N . ILE A 1 287 ? -6.658 53.744 10.319 1.00 17.20 287 ILE A N 1
ATOM 2182 C CA . ILE A 1 287 ? -7.678 52.690 10.168 1.00 18.69 287 ILE A CA 1
ATOM 2183 C C . ILE A 1 287 ? -7.418 51.780 8.970 1.00 17.86 287 ILE A C 1
ATOM 2184 O O . ILE A 1 287 ? -7.632 50.570 8.989 1.00 17.97 287 ILE A O 1
ATOM 2189 N N . ALA A 1 288 ? -6.959 52.350 7.852 1.00 16.57 288 ALA A N 1
ATOM 2190 C CA . ALA A 1 288 ? -6.769 51.595 6.641 1.00 15.41 288 ALA A CA 1
ATOM 2191 C C . ALA A 1 288 ? -5.607 52.225 5.810 1.00 16.26 288 ALA A C 1
ATOM 2192 O O . ALA A 1 288 ? -5.757 53.366 5.338 1.00 17.62 288 ALA A O 1
ATOM 2194 N N . VAL A 1 289 ? -4.488 51.511 5.732 1.00 17.71 289 VAL A N 1
ATOM 2195 C CA . VAL A 1 289 ? -3.258 52.010 5.123 1.00 17.27 289 VAL A CA 1
ATOM 2196 C C . VAL A 1 289 ? -3.379 52.201 3.606 1.00 16.97 289 VAL A C 1
ATOM 2197 O O . VAL A 1 289 ? -3.703 51.274 2.891 1.00 16.03 289 VAL A O 1
ATOM 2201 N N . ARG A 1 290 ? -3.027 53.429 3.147 1.00 18.74 290 ARG A N 1
ATOM 2202 C CA . ARG A 1 290 ? -2.886 53.711 1.725 1.00 17.42 290 ARG A CA 1
ATOM 2203 C C . ARG A 1 290 ? -1.441 54.150 1.328 1.00 18.42 290 ARG A C 1
ATOM 2204 O O . ARG A 1 290 ? -1.152 54.263 0.124 1.00 16.69 290 ARG A O 1
ATOM 2212 N N . GLU A 1 291 ? -0.553 54.267 2.309 1.00 17.17 291 GLU A N 1
ATOM 2213 C CA . GLU A 1 291 ? 0.861 54.434 2.042 1.00 18.23 291 GLU A CA 1
ATOM 2214 C C . GLU A 1 291 ? 1.422 53.267 1.249 1.00 21.73 291 GLU A C 1
ATOM 2215 O O . GLU A 1 291 ? 1.122 52.106 1.515 1.00 19.14 291 GLU A O 1
ATOM 2221 N N . LYS A 1 292 ? 2.182 53.564 0.193 1.00 19.36 292 LYS A N 1
ATOM 2222 C CA . LYS A 1 292 ? 2.939 52.583 -0.571 1.00 25.71 292 LYS A CA 1
ATOM 2223 C C . LYS A 1 292 ? 4.353 52.634 -0.109 1.00 34.25 292 LYS A C 1
ATOM 2224 O O . LYS A 1 292 ? 4.952 53.700 -0.262 1.00 40.39 292 LYS A O 1
ATOM 2230 N N . GLN A 1 293 ? 4.964 51.557 0.396 1.00 33.06 293 GLN A N 1
ATOM 2231 C CA . GLN A 1 293 ? 6.254 51.796 1.201 1.00 40.24 293 GLN A CA 1
ATOM 2232 C C . GLN A 1 293 ? 7.410 52.377 0.333 1.00 47.34 293 GLN A C 1
ATOM 2233 O O . GLN A 1 293 ? 7.660 51.808 -0.741 1.00 38.90 293 GLN A O 1
ATOM 2239 N N . PRO A 1 294 ? 8.080 53.530 0.762 1.00 46.05 294 PRO A N 1
ATOM 2240 C CA . PRO A 1 294 ? 9.082 54.213 -0.131 1.00 44.93 294 PRO A CA 1
ATOM 2241 C C . PRO A 1 294 ? 10.339 53.382 -0.370 1.00 51.91 294 PRO A C 1
ATOM 2242 O O . PRO A 1 294 ? 10.615 52.490 0.421 1.00 43.10 294 PRO A O 1
ATOM 2246 N N . VAL A 1 295 ? 11.097 53.680 -1.432 1.00 57.63 295 VAL A N 1
ATOM 2247 C CA . VAL A 1 295 ? 12.266 52.840 -1.812 1.00 62.58 295 VAL A CA 1
ATOM 2248 C C . VAL A 1 295 ? 13.357 52.859 -0.690 1.00 60.61 295 VAL A C 1
ATOM 2249 O O . VAL A 1 295 ? 13.968 51.812 -0.369 1.00 59.38 295 VAL A O 1
ATOM 2253 N N . TYR A 1 296 ? 13.572 54.030 -0.076 1.00 53.51 296 TYR A N 1
ATOM 2254 C CA . TYR A 1 296 ? 14.625 54.179 0.945 1.00 55.40 296 TYR A CA 1
ATOM 2255 C C . TYR A 1 296 ? 14.192 53.389 2.180 1.00 57.66 296 TYR A C 1
ATOM 2256 O O . TYR A 1 296 ? 14.975 53.225 3.115 1.00 65.32 296 TYR A O 1
#

CATH classification: 2.60.120.620

Nearest PDB structures (foldseek):
  4nmi-assembly1_A-2  TM=1.004E+00  e=1.016E-61  Virgibacillus salexigens
  3emr-assembly1_A  TM=1.001E+00  e=2.150E-58  Virgibacillus salexigens
  8h7y-assembly2_B  TM=8.464E-01  e=7.280E-22  uncultured bacterium esnapd13
  7dt0-assembly4_G  TM=8.974E-01  e=4.720E-21  uncultured bacterium esnapd13
  7dt0-assembly3_D  TM=8.788E-01  e=2.289E-21  uncultured bacterium esnapd13

Secondary structure (DSSP, 8-state):
--SS--SSSS--EEEE--S-SS-S-GGGGGGSSS-HHHHHHHHHHSEEEETT-S-HHHHHHHHHHHHHHHHHTTT---TTEEE-TTT--EEEEE-HHHH-HHHHHHHT-HHHHHHHHHHHTS-EEEEEEEEE---TT----EEEE-HHHHHHHHH---SS-EEEEEEESS-B-SSS---EE-TTGGGEEEE--------HHHHHHHHHHHTS-B---BSTT-EEEEETT--EEE----SS----EEEEEEEEGGG---S-TTS-PPPPTTTS--PPPP--